Protein AF-0000000079719895 (afdb_homodimer)

Structure (mmCIF, N/CA/C/O backbone):
data_AF-0000000079719895-model_v1
#
loop_
_entity.id
_entity.type
_entity.pdbx_description
1 polymer 'Uncharacterized protein'
#
loop_
_atom_site.group_PDB
_atom_site.id
_atom_site.type_symbol
_atom_site.label_atom_id
_atom_site.label_alt_id
_atom_site.la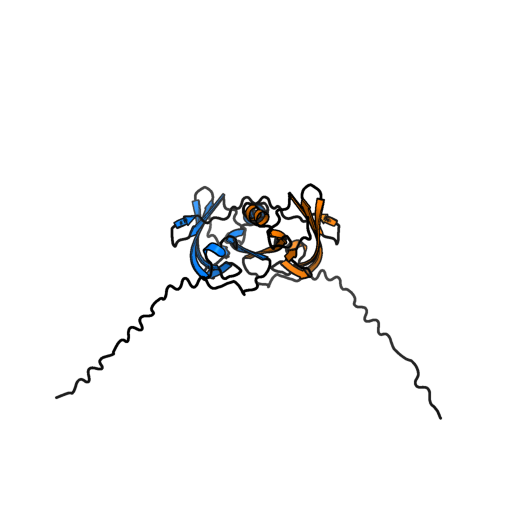bel_comp_id
_atom_site.label_asym_id
_atom_site.label_entity_id
_atom_site.label_seq_id
_atom_site.pdbx_PDB_ins_code
_atom_site.Cartn_x
_atom_site.Cartn_y
_atom_site.Cartn_z
_atom_site.occupancy
_atom_site.B_iso_or_equiv
_atom_site.auth_seq_id
_atom_site.auth_comp_id
_atom_site.auth_asym_id
_atom_site.auth_atom_id
_atom_site.pdbx_PDB_model_num
ATOM 1 N N . MET A 1 1 ? 32.281 30.984 61.625 1 35.44 1 MET A N 1
ATOM 2 C CA . MET A 1 1 ? 32.781 30.719 60.281 1 35.44 1 MET A CA 1
ATOM 3 C C . MET A 1 1 ? 32.031 29.547 59.656 1 35.44 1 MET A C 1
ATOM 5 O O . MET A 1 1 ? 32.125 28.406 60.125 1 35.44 1 MET A O 1
ATOM 9 N N . LYS A 1 2 ? 30.672 29.797 59.25 1 43.12 2 LYS A N 1
ATOM 10 C CA . LYS A 1 2 ? 29.703 28.938 58.594 1 43.12 2 LYS A CA 1
ATOM 11 C C . LYS A 1 2 ? 30.297 28.344 57.312 1 43.12 2 LYS A C 1
ATOM 13 O O . LYS A 1 2 ? 30.734 29.078 56.406 1 43.12 2 LYS A O 1
ATOM 18 N N . LEU A 1 3 ? 30.984 27.172 57.344 1 40.5 3 LEU A N 1
ATOM 19 C CA . LEU A 1 3 ? 31.594 26.375 56.281 1 40.5 3 LEU A CA 1
ATOM 20 C C . LEU A 1 3 ? 30.578 26.062 55.188 1 40.5 3 LEU A C 1
ATOM 22 O O . LEU A 1 3 ? 29.562 25.406 55.438 1 40.5 3 LEU A O 1
ATOM 26 N N . PHE A 1 4 ? 30.359 27.016 54.25 1 35.97 4 PHE A N 1
ATOM 27 C CA . PHE A 1 4 ? 29.594 26.828 53 1 35.97 4 PHE A CA 1
ATOM 28 C C . PHE A 1 4 ? 30.203 25.703 52.156 1 35.97 4 PHE A C 1
ATOM 30 O O . PHE A 1 4 ? 31.312 25.828 51.656 1 35.97 4 PHE A O 1
ATOM 37 N N . VAL A 1 5 ? 29.891 24.422 52.438 1 39.22 5 VAL A N 1
ATOM 38 C CA . VAL A 1 5 ? 30.234 23.281 51.594 1 39.22 5 VAL A CA 1
ATOM 39 C C . VAL A 1 5 ? 29.688 23.5 50.188 1 39.22 5 VAL A C 1
ATOM 41 O O . VAL A 1 5 ? 28.484 23.516 49.969 1 39.22 5 VAL A O 1
ATOM 44 N N . ALA A 1 6 ? 30.438 24.266 49.344 1 39.62 6 ALA A N 1
ATOM 45 C CA . ALA A 1 6 ? 30.188 24.391 47.906 1 39.62 6 ALA A CA 1
ATOM 46 C C . ALA A 1 6 ? 30.219 23.031 47.219 1 39.62 6 ALA A C 1
ATOM 48 O O . ALA A 1 6 ? 31.266 22.375 47.188 1 39.62 6 ALA A O 1
ATOM 49 N N . LEU A 1 7 ? 29.109 22.344 47.281 1 39.56 7 LEU A N 1
ATOM 50 C CA . LEU A 1 7 ? 28.938 21.125 46.469 1 39.56 7 LEU A CA 1
ATOM 51 C C . LEU A 1 7 ? 29.219 21.391 45 1 39.56 7 LEU A C 1
ATOM 53 O O . LEU A 1 7 ? 28.5 22.156 44.375 1 39.56 7 LEU A O 1
ATOM 57 N N . ILE A 1 8 ? 30.5 21.391 44.594 1 37.88 8 ILE A N 1
ATOM 58 C CA . ILE A 1 8 ? 30.938 21.391 43.188 1 37.88 8 ILE A CA 1
ATOM 59 C C . ILE A 1 8 ? 30.281 20.234 42.438 1 37.88 8 ILE A C 1
ATOM 61 O O . ILE A 1 8 ? 30.531 19.062 42.75 1 37.88 8 ILE A O 1
ATOM 65 N N . THR A 1 9 ? 29.031 20.438 41.969 1 35.12 9 THR A N 1
ATOM 66 C CA . THR A 1 9 ? 28.375 19.5 41.031 1 35.12 9 THR A CA 1
ATOM 67 C C . THR A 1 9 ? 29.219 19.328 39.781 1 35.12 9 THR A C 1
ATOM 69 O O . THR A 1 9 ? 29.438 20.297 39.031 1 35.12 9 THR A O 1
ATOM 72 N N . VAL A 1 10 ? 30.203 18.469 39.75 1 36.66 10 VAL A N 1
ATOM 73 C CA . VAL A 1 10 ? 30.891 18.016 38.562 1 36.66 10 VAL A CA 1
ATOM 74 C C . VAL A 1 10 ? 29.859 17.531 37.531 1 36.66 10 VAL A C 1
ATOM 76 O O . VAL A 1 10 ? 29.156 16.547 37.781 1 36.66 10 VAL A O 1
ATOM 79 N N . LEU A 1 11 ? 29.297 18.453 36.781 1 33.88 11 LEU A N 1
ATOM 80 C CA . LEU A 1 11 ? 28.562 18.094 35.562 1 33.88 11 LEU A CA 1
ATOM 81 C C . LEU A 1 11 ? 29.422 17.25 34.625 1 33.88 11 LEU A C 1
ATOM 83 O O . LEU A 1 11 ? 30.375 17.75 34.031 1 33.88 11 LEU A O 1
ATOM 87 N N . LEU A 1 12 ? 29.672 15.984 34.938 1 32.69 12 LEU A N 1
ATOM 88 C CA . LEU A 1 12 ? 30.188 15.07 33.938 1 32.69 12 LEU A CA 1
ATOM 89 C C . LEU A 1 12 ? 29.375 15.164 32.656 1 32.69 12 LEU A C 1
ATOM 91 O O . LEU A 1 12 ? 28.188 14.859 32.625 1 32.69 12 LEU A O 1
ATOM 95 N N . THR A 1 13 ? 29.703 16.172 31.781 1 32.44 13 THR A N 1
ATOM 96 C CA . THR A 1 13 ? 29.25 16.125 30.406 1 32.44 13 THR A CA 1
ATOM 97 C C . THR A 1 13 ? 29.609 14.789 29.766 1 32.44 13 THR A C 1
ATOM 99 O O . THR A 1 13 ? 30.797 14.477 29.594 1 32.44 13 THR A O 1
ATOM 102 N N . LEU A 1 14 ? 28.906 13.695 30.125 1 32.84 14 LEU A N 1
ATOM 103 C CA . LEU A 1 14 ? 28.984 12.555 29.219 1 32.84 14 LEU A CA 1
ATOM 104 C C . LEU A 1 14 ? 28.859 13 27.766 1 32.84 14 LEU A C 1
ATOM 106 O O . LEU A 1 14 ? 27.875 13.633 27.375 1 32.84 14 LEU A O 1
ATOM 110 N N . ASN A 1 15 ? 29.953 13.414 27.219 1 31.58 15 ASN A N 1
ATOM 111 C CA . ASN A 1 15 ? 30.031 13.531 25.766 1 31.58 15 ASN A CA 1
ATOM 112 C C . ASN A 1 15 ? 29.328 12.359 25.078 1 31.58 15 ASN A C 1
ATOM 114 O O . ASN A 1 15 ? 29.781 11.219 25.188 1 31.58 15 ASN A O 1
ATOM 118 N N . CYS A 1 16 ? 28.031 12.305 25.125 1 34.78 16 CYS A N 1
ATOM 119 C CA . CYS A 1 16 ? 27.438 11.453 24.109 1 34.78 16 CYS A CA 1
ATOM 120 C C . CYS A 1 16 ? 28.125 11.664 22.766 1 34.78 16 CYS A C 1
ATOM 122 O O . CYS A 1 16 ? 27.953 12.703 22.125 1 34.78 16 CYS A O 1
ATOM 124 N N . SER A 1 17 ? 29.406 11.383 22.672 1 35.38 17 SER A N 1
ATOM 125 C CA . SER A 1 17 ? 29.859 11.188 21.281 1 35.38 17 SER A CA 1
ATOM 126 C C . SER A 1 17 ? 28.75 10.562 20.438 1 35.38 17 SER A C 1
ATOM 128 O O . SER A 1 17 ? 28.281 9.461 20.734 1 35.38 17 SER A O 1
ATOM 130 N N . ASP A 1 18 ? 27.844 11.383 20.016 1 36.25 18 ASP A N 1
ATOM 131 C CA . ASP A 1 18 ? 27.094 10.977 18.844 1 36.25 18 ASP A CA 1
ATOM 132 C C . ASP A 1 18 ? 27.984 10.273 17.812 1 36.25 18 ASP A C 1
ATOM 134 O O . ASP A 1 18 ? 28.703 10.938 17.062 1 36.25 18 ASP A O 1
ATOM 138 N N . ASN A 1 19 ? 28.797 9.328 18.234 1 37.12 19 ASN A N 1
ATOM 139 C CA . ASN A 1 19 ? 29.219 8.516 17.109 1 37.12 19 ASN A CA 1
ATOM 140 C C . ASN A 1 19 ? 28.125 8.422 16.047 1 37.12 19 ASN A C 1
ATOM 142 O O . ASN A 1 19 ? 27.062 7.852 16.297 1 37.12 19 ASN A O 1
ATOM 146 N N . ASP A 1 20 ? 27.891 9.438 15.32 1 38.56 20 ASP A N 1
ATOM 147 C CA . ASP A 1 20 ? 27.266 9.375 14.008 1 38.56 20 ASP A CA 1
ATOM 148 C C . ASP A 1 20 ? 27.578 8.062 13.297 1 38.56 20 ASP A C 1
ATOM 150 O O . ASP A 1 20 ? 28.453 8.023 12.43 1 38.56 20 ASP A O 1
ATOM 154 N N . THR A 1 21 ? 28.094 7.129 13.945 1 39.53 21 THR A N 1
ATOM 155 C CA . THR A 1 21 ? 28.109 5.902 13.156 1 39.53 21 THR A CA 1
ATOM 156 C C . THR A 1 21 ? 26.875 5.809 12.273 1 39.53 21 THR A C 1
ATOM 158 O O . THR A 1 21 ? 25.75 6.02 12.734 1 39.53 21 THR A O 1
ATOM 161 N N . ASP A 1 22 ? 26.938 6.348 11.062 1 42.16 22 ASP A N 1
ATOM 162 C CA . ASP A 1 22 ? 26.031 5.875 10.031 1 42.16 22 ASP A CA 1
ATOM 163 C C . ASP A 1 22 ? 25.391 4.539 10.414 1 42.16 22 ASP A C 1
ATOM 165 O O . ASP A 1 22 ? 25.984 3.482 10.188 1 42.16 22 ASP A O 1
ATOM 169 N N . ASP A 1 23 ? 25.094 4.391 11.555 1 44.06 23 ASP A N 1
ATOM 170 C CA . ASP A 1 23 ? 24.359 3.197 11.945 1 44.06 23 ASP A CA 1
ATOM 171 C C . ASP A 1 23 ? 23.438 2.723 10.812 1 44.06 23 ASP A C 1
ATOM 173 O O . ASP A 1 23 ? 22.25 3.018 10.812 1 44.06 23 ASP A O 1
ATOM 177 N N . ALA A 1 24 ? 23.781 3.123 9.57 1 47.59 24 ALA A N 1
ATOM 178 C CA . ALA A 1 24 ? 23.094 2.348 8.539 1 47.59 24 ALA A CA 1
ATOM 179 C C . ALA A 1 24 ? 22.734 0.958 9.055 1 47.59 24 ALA A C 1
ATOM 181 O O . ALA A 1 24 ? 23.609 0.112 9.25 1 47.59 24 ALA A O 1
ATOM 182 N N . SER A 1 25 ? 22 0.927 10.125 1 59.75 25 SER A N 1
ATOM 183 C CA . SER A 1 25 ? 21.469 -0.308 10.695 1 59.75 25 SER A CA 1
ATOM 184 C C . SER A 1 25 ? 21.484 -1.438 9.672 1 59.75 25 SER A C 1
ATOM 186 O O . SER A 1 25 ? 21.062 -1.252 8.531 1 59.75 25 SER A O 1
ATOM 188 N N . ASN A 1 26 ? 22.438 -2.285 9.742 1 71.62 26 ASN A N 1
ATOM 189 C CA . ASN A 1 26 ? 22.609 -3.508 8.961 1 71.62 26 ASN A CA 1
ATOM 190 C C . ASN A 1 26 ? 21.312 -4.289 8.852 1 71.62 26 ASN A C 1
ATOM 192 O O . ASN A 1 26 ? 20.797 -4.793 9.852 1 71.62 26 ASN A O 1
ATOM 196 N N . CYS A 1 27 ? 20.625 -4.043 7.895 1 84.19 27 CYS A N 1
ATOM 197 C CA . CYS A 1 27 ? 19.359 -4.719 7.625 1 84.19 27 CYS A CA 1
ATOM 198 C C . CYS A 1 27 ? 19.594 -6.074 6.977 1 84.19 27 CYS A C 1
ATOM 200 O O . CYS A 1 27 ? 18.641 -6.73 6.531 1 84.19 27 CYS A O 1
ATOM 202 N N . SER A 1 28 ? 20.859 -6.445 6.973 1 78.75 28 SER A N 1
ATOM 203 C CA . SER A 1 28 ? 21.188 -7.641 6.203 1 78.75 28 SER A CA 1
ATOM 204 C C . SER A 1 28 ? 20.5 -8.875 6.793 1 78.75 28 SER A C 1
ATOM 206 O O . SER A 1 28 ? 20.156 -9.805 6.062 1 78.75 28 SER A O 1
ATOM 208 N N . ASP A 1 29 ? 20.188 -8.844 8.016 1 81.5 29 ASP A N 1
ATOM 209 C CA . ASP A 1 29 ? 19.656 -10.047 8.641 1 81.5 29 ASP A CA 1
ATOM 210 C C . ASP A 1 29 ? 18.188 -9.852 9.039 1 81.5 29 ASP A C 1
ATOM 212 O O . ASP A 1 29 ? 17.656 -10.625 9.836 1 81.5 29 ASP A O 1
ATOM 216 N N . VAL A 1 30 ? 17.641 -8.875 8.547 1 84.69 30 VAL A N 1
ATOM 217 C CA . VAL A 1 30 ? 16.266 -8.617 8.961 1 84.69 30 VAL A CA 1
ATOM 218 C C . VAL A 1 30 ? 15.297 -9.195 7.938 1 84.69 30 VAL A C 1
ATOM 220 O O . VAL A 1 30 ? 15.453 -8.984 6.73 1 84.69 30 VAL A O 1
ATOM 223 N N . PHE A 1 31 ? 14.438 -10.039 8.398 1 83.69 31 PHE A N 1
ATOM 224 C CA . PHE A 1 31 ? 13.383 -10.586 7.551 1 83.69 31 PHE A CA 1
ATOM 225 C C . PHE A 1 31 ? 12.172 -9.656 7.527 1 83.69 31 PHE A C 1
ATOM 227 O O . PHE A 1 31 ? 11.641 -9.297 8.578 1 83.69 31 PHE A O 1
ATOM 234 N N . CYS A 1 32 ? 11.852 -9.25 6.312 1 88.69 32 CYS A N 1
ATOM 235 C CA . CYS A 1 32 ? 10.719 -8.352 6.137 1 88.69 32 CYS A CA 1
ATOM 236 C C . CYS A 1 32 ? 9.539 -9.07 5.488 1 88.69 32 CYS A C 1
ATOM 238 O O . CYS A 1 32 ? 9.734 -10.016 4.719 1 88.69 32 CYS A O 1
ATOM 240 N N . THR A 1 33 ? 8.32 -8.633 5.848 1 88 33 THR A N 1
ATOM 241 C CA . THR A 1 33 ? 7.156 -9.133 5.125 1 88 33 THR A CA 1
ATOM 242 C C . THR A 1 33 ? 7.168 -8.656 3.674 1 88 33 THR A C 1
ATOM 244 O O . THR A 1 33 ? 7.703 -7.59 3.373 1 88 33 THR A O 1
ATOM 247 N N . GLU A 1 34 ? 6.648 -9.484 2.855 1 90.25 34 GLU A N 1
ATOM 248 C CA . GLU A 1 34 ? 6.484 -9.062 1.467 1 90.25 34 GLU A CA 1
ATOM 249 C C . GLU A 1 34 ? 5.191 -8.273 1.28 1 90.25 34 GLU A C 1
ATOM 251 O O . GLU A 1 34 ? 4.211 -8.797 0.742 1 90.25 34 GLU A O 1
ATOM 256 N N . GLU A 1 35 ? 5.238 -7.156 1.809 1 93.19 35 GLU A N 1
ATOM 257 C CA . GLU A 1 35 ? 4.129 -6.207 1.731 1 93.19 35 GLU A CA 1
ATOM 258 C C . GLU A 1 35 ? 4.625 -4.805 1.392 1 93.19 35 GLU A C 1
ATOM 260 O O . GLU A 1 35 ? 5.797 -4.484 1.61 1 93.19 35 GLU A O 1
ATOM 265 N N . PHE A 1 36 ? 3.809 -4.074 0.771 1 91.06 36 PHE A N 1
ATOM 266 C CA . PHE A 1 36 ? 4.004 -2.648 0.542 1 91.06 36 PHE A CA 1
ATOM 267 C C . PHE A 1 36 ? 2.98 -1.829 1.319 1 91.06 36 PHE A C 1
ATOM 269 O O . PHE A 1 36 ? 1.778 -1.924 1.063 1 91.06 36 PHE A O 1
ATOM 276 N N . ARG A 1 37 ? 3.48 -0.993 2.232 1 93.69 37 ARG A N 1
ATOM 277 C CA . ARG A 1 37 ? 2.609 -0.233 3.123 1 93.69 37 ARG A CA 1
ATOM 278 C C . ARG A 1 37 ? 2.578 1.24 2.732 1 93.69 37 ARG A C 1
ATOM 280 O O . ARG A 1 37 ? 3.611 1.821 2.395 1 93.69 37 ARG A O 1
ATOM 287 N N . THR A 1 38 ? 1.414 1.777 2.764 1 92.81 38 THR A N 1
ATOM 288 C CA . THR A 1 38 ? 1.212 3.217 2.637 1 92.81 38 THR A CA 1
ATOM 289 C C . THR A 1 38 ? 0.402 3.754 3.814 1 92.81 38 THR A C 1
ATOM 291 O O . THR A 1 38 ? -0.727 3.318 4.047 1 92.81 38 THR A O 1
ATOM 294 N N . ILE A 1 39 ? 1.023 4.656 4.527 1 96.19 39 ILE A N 1
ATOM 295 C CA . ILE A 1 39 ? 0.256 5.391 5.531 1 96.19 39 ILE A CA 1
ATOM 296 C C . ILE A 1 39 ? -0.702 6.355 4.836 1 96.19 39 ILE A C 1
ATOM 298 O O . ILE A 1 39 ? -0.315 7.062 3.904 1 96.19 39 ILE A O 1
ATOM 302 N N . THR A 1 40 ? -1.959 6.316 5.297 1 95.31 40 THR A N 1
ATOM 303 C CA . THR A 1 40 ? -2.963 7.164 4.664 1 95.31 40 THR A CA 1
ATOM 304 C C . THR A 1 40 ? -3.605 8.094 5.684 1 95.31 40 THR A C 1
ATOM 306 O O . THR A 1 40 ? -3.475 7.887 6.891 1 95.31 40 THR A O 1
ATOM 309 N N . VAL A 1 41 ? -4.176 9.164 5.164 1 96.06 41 VAL A N 1
ATOM 310 C CA . VAL A 1 41 ? -4.965 10.102 5.953 1 96.06 41 VAL A CA 1
ATOM 311 C C . VAL A 1 41 ? -6.387 10.172 5.402 1 96.06 41 VAL A C 1
ATOM 313 O O . VAL A 1 41 ? -6.59 10.18 4.188 1 96.06 41 VAL A O 1
ATOM 316 N N . SER A 1 42 ? -7.309 10.141 6.316 1 95.69 42 SER A N 1
ATOM 317 C CA . SER A 1 42 ? -8.703 10.359 5.945 1 95.69 42 SER A CA 1
ATOM 318 C C . SER A 1 42 ? -9.133 11.797 6.227 1 95.69 42 SER A C 1
ATOM 320 O O . SER A 1 42 ? -8.836 12.344 7.293 1 95.69 42 SER A O 1
ATOM 322 N N . VAL A 1 43 ? -9.781 12.375 5.254 1 96.12 43 VAL A N 1
ATOM 323 C CA . VAL A 1 43 ? -10.305 13.727 5.387 1 96.12 43 VAL A CA 1
ATOM 324 C C . VAL A 1 43 ? -11.828 13.711 5.297 1 96.12 43 VAL A C 1
ATOM 326 O O . VAL A 1 43 ? -12.391 13.227 4.312 1 96.12 43 VAL A O 1
ATOM 329 N N . LYS A 1 44 ? -12.445 14.242 6.32 1 95.81 44 LYS A N 1
ATOM 330 C CA . LYS A 1 44 ? -13.898 14.266 6.387 1 95.81 44 LYS A CA 1
ATOM 331 C C . LYS A 1 44 ? -14.406 15.602 6.926 1 95.81 44 LYS A C 1
ATOM 333 O O . LYS A 1 44 ? -13.656 16.359 7.543 1 95.81 44 LYS A O 1
ATOM 338 N N . ASP A 1 45 ? -15.68 15.797 6.633 1 94.19 45 ASP A N 1
ATOM 339 C CA . ASP A 1 45 ? -16.297 16.969 7.246 1 94.19 45 ASP A CA 1
ATOM 340 C C . ASP A 1 45 ? -16.891 16.625 8.609 1 94.19 45 ASP A C 1
ATOM 342 O O . ASP A 1 45 ? -16.703 15.523 9.117 1 94.19 45 ASP A O 1
ATOM 346 N N . LYS A 1 46 ? -17.578 17.609 9.227 1 92.81 46 LYS A N 1
ATOM 347 C CA . LYS A 1 46 ? -18.078 17.469 10.586 1 92.81 46 LYS A CA 1
ATOM 348 C C . LYS A 1 46 ? -19.156 16.391 10.664 1 92.81 46 LYS A C 1
ATOM 350 O O . LYS A 1 46 ? -19.438 15.844 11.734 1 92.81 46 LYS A O 1
ATOM 355 N N . ASP A 1 47 ? -19.781 16.141 9.539 1 93.25 47 ASP A N 1
ATOM 356 C CA . ASP A 1 47 ? -20.844 15.148 9.516 1 93.25 47 ASP A CA 1
ATOM 357 C C . ASP A 1 47 ? -20.312 13.758 9.188 1 93.25 47 ASP A C 1
ATOM 359 O O . ASP A 1 47 ? -21.078 12.805 9.055 1 93.25 47 ASP A O 1
ATOM 363 N N . GLY A 1 48 ? -19.047 13.703 8.953 1 92.12 48 GLY A N 1
ATOM 364 C CA . GLY A 1 48 ? -18.422 12.414 8.664 1 92.12 48 GLY A CA 1
ATOM 365 C C . GLY A 1 48 ? -18.391 12.086 7.184 1 92.12 48 GLY A C 1
ATOM 366 O O . GLY A 1 48 ? -18.062 10.961 6.801 1 92.12 48 GLY A O 1
ATOM 367 N N . VAL A 1 49 ? -18.719 13.102 6.426 1 92.19 49 VAL A N 1
ATOM 368 C CA . VAL A 1 49 ? -18.75 12.883 4.984 1 92.19 49 VAL A CA 1
ATOM 369 C C . VAL A 1 49 ? -17.344 13.117 4.41 1 92.19 49 VAL A C 1
ATOM 371 O O . VAL A 1 49 ? -16.688 14.102 4.738 1 92.19 49 VAL A O 1
ATOM 374 N N . ALA A 1 50 ? -16.891 12.203 3.516 1 93.31 50 ALA A N 1
ATOM 375 C CA . ALA A 1 50 ? -15.586 12.297 2.877 1 93.31 50 ALA A CA 1
ATOM 376 C C . ALA A 1 50 ? -15.453 13.586 2.074 1 93.31 50 ALA A C 1
ATOM 378 O O . ALA A 1 50 ? -16.391 13.992 1.392 1 93.31 50 ALA A O 1
ATOM 379 N N . VAL A 1 51 ? -14.32 14.211 2.186 1 93.25 51 VAL A N 1
ATOM 380 C CA . VAL A 1 51 ? -14.039 15.422 1.415 1 93.25 51 VAL A CA 1
ATOM 381 C C . VAL A 1 51 ? -13 15.117 0.336 1 93.25 51 VAL A C 1
ATOM 383 O O . VAL A 1 51 ? -11.891 14.68 0.64 1 93.25 51 VAL A O 1
ATOM 386 N N . ALA A 1 52 ? -13.43 15.336 -0.866 1 91.5 52 ALA A N 1
ATOM 387 C CA . ALA A 1 52 ? -12.516 15.172 -1.992 1 91.5 52 ALA A CA 1
ATOM 388 C C . ALA A 1 52 ? -11.688 16.438 -2.211 1 91.5 52 ALA A C 1
ATOM 390 O O . ALA A 1 52 ? -12.219 17.469 -2.621 1 91.5 52 ALA A O 1
ATOM 391 N N . LEU A 1 53 ? -10.359 16.328 -2.041 1 92.06 53 LEU A N 1
ATOM 392 C CA . LEU A 1 53 ? -9.445 17.438 -2.281 1 92.06 53 LEU A CA 1
ATOM 393 C C . LEU A 1 53 ? -9.125 17.578 -3.768 1 92.06 53 LEU A C 1
ATOM 395 O O . LEU A 1 53 ? -9.016 16.562 -4.473 1 92.06 53 LEU A O 1
ATOM 399 N N . ASP A 1 54 ? -8.984 18.812 -4.23 1 90.81 54 ASP A N 1
ATOM 400 C CA . ASP A 1 54 ? -8.547 19.062 -5.598 1 90.81 54 ASP A CA 1
ATOM 401 C C . ASP A 1 54 ? -7.074 18.688 -5.777 1 90.81 54 ASP A C 1
ATOM 403 O O . ASP A 1 54 ? -6.676 18.219 -6.844 1 90.81 54 ASP A O 1
ATOM 407 N N . SER A 1 55 ? -6.355 18.953 -4.715 1 91.81 55 SER A N 1
ATOM 408 C CA . SER A 1 55 ? -4.926 18.656 -4.711 1 91.81 55 SER A CA 1
ATOM 409 C C . SER A 1 55 ? -4.387 18.562 -3.289 1 91.81 55 SER A C 1
ATOM 411 O O . SER A 1 55 ? -5.023 19.031 -2.342 1 91.81 55 SER A O 1
ATOM 413 N N . PHE A 1 56 ? -3.221 17.859 -3.189 1 93.69 56 PHE A N 1
ATOM 414 C CA . PHE A 1 56 ? -2.523 17.797 -1.91 1 93.69 56 PHE A CA 1
ATOM 415 C C . PHE A 1 56 ? -1.018 17.703 -2.117 1 93.69 56 PHE A C 1
ATOM 417 O O . PHE A 1 56 ? -0.555 17.391 -3.217 1 93.69 56 PHE A O 1
ATOM 424 N N . LYS A 1 57 ? -0.333 18.047 -1.053 1 96.56 57 LYS A N 1
ATOM 425 C CA . LYS A 1 57 ? 1.127 18.016 -1.038 1 96.56 57 LYS A CA 1
ATOM 426 C C . LYS A 1 57 ? 1.651 17.516 0.304 1 96.56 57 LYS A C 1
ATOM 428 O O . LYS A 1 57 ? 1.081 17.828 1.354 1 96.56 57 LYS A O 1
ATOM 433 N N . VAL A 1 58 ? 2.715 16.734 0.164 1 97.81 58 VAL A N 1
ATOM 434 C CA . VAL A 1 58 ? 3.428 16.297 1.359 1 97.81 58 VAL A CA 1
ATOM 435 C C . VAL A 1 58 ? 4.875 16.781 1.304 1 97.81 58 VAL A C 1
ATOM 437 O O . VAL A 1 58 ? 5.582 16.516 0.326 1 97.81 58 VAL A O 1
ATOM 440 N N . VAL A 1 59 ? 5.281 17.453 2.391 1 98.75 59 VAL A N 1
ATOM 441 C CA . VAL A 1 59 ? 6.617 18.047 2.393 1 98.75 59 VAL A CA 1
ATOM 442 C C . VAL A 1 59 ? 7.41 17.531 3.586 1 98.75 59 VAL A C 1
ATOM 444 O O . VAL A 1 59 ? 6.902 17.484 4.707 1 98.75 59 VAL A O 1
ATOM 447 N N . ASP A 1 60 ? 8.602 17.047 3.328 1 98.75 60 ASP A N 1
ATOM 448 C CA . ASP A 1 60 ? 9.578 16.781 4.379 1 98.75 60 ASP A CA 1
ATOM 449 C C . ASP A 1 60 ? 10.062 18.078 5.023 1 98.75 60 ASP A C 1
ATOM 451 O O . ASP A 1 60 ? 10.758 18.875 4.387 1 98.75 60 ASP A O 1
ATOM 455 N N . LEU A 1 61 ? 9.75 18.25 6.223 1 98.56 61 LEU A N 1
ATOM 456 C CA . LEU A 1 61 ? 10.023 19.531 6.863 1 98.56 61 LEU A CA 1
ATOM 457 C C . LEU A 1 61 ? 11.5 19.656 7.219 1 98.56 61 LEU A C 1
ATOM 459 O O . LEU A 1 61 ? 11.977 20.75 7.527 1 98.56 61 LEU A O 1
ATOM 463 N N . THR A 1 62 ? 12.219 18.531 7.223 1 96.88 62 THR A N 1
ATOM 464 C CA . THR A 1 62 ? 13.641 18.562 7.539 1 96.88 62 THR A CA 1
ATOM 465 C C . THR A 1 62 ? 14.414 19.328 6.469 1 96.88 62 THR A C 1
ATOM 467 O O . THR A 1 62 ? 15.344 20.078 6.781 1 96.88 62 THR A O 1
ATOM 470 N N . ASN A 1 63 ? 13.992 19.234 5.23 1 96.69 63 ASN A N 1
ATOM 471 C CA . ASN A 1 63 ? 14.773 19.844 4.164 1 96.69 63 ASN A CA 1
ATOM 472 C C . ASN A 1 63 ? 13.875 20.562 3.154 1 96.69 63 ASN A C 1
ATOM 474 O O . ASN A 1 63 ? 14.367 21.125 2.182 1 96.69 63 ASN A O 1
ATOM 478 N N . GLY A 1 64 ? 12.625 20.453 3.268 1 97.81 64 GLY A N 1
ATOM 479 C CA . GLY A 1 64 ? 11.695 21.156 2.389 1 97.81 64 GLY A CA 1
ATOM 480 C C . GLY A 1 64 ? 11.359 20.359 1.133 1 97.81 64 GLY A C 1
ATOM 481 O O . GLY A 1 64 ? 10.68 20.875 0.24 1 97.81 64 GLY A O 1
ATOM 482 N N . GLU A 1 65 ? 11.758 19.156 1.055 1 97.88 65 GLU A N 1
ATOM 483 C CA . GLU A 1 65 ? 11.555 18.344 -0.143 1 97.88 65 GLU A CA 1
ATOM 484 C C . GLU A 1 65 ? 10.094 17.938 -0.285 1 97.88 65 GLU A C 1
ATOM 486 O O . GLU A 1 65 ? 9.453 17.547 0.695 1 97.88 65 GLU A O 1
ATOM 491 N N . ASN A 1 66 ? 9.578 18.047 -1.552 1 97.81 66 ASN A N 1
ATOM 492 C CA . ASN A 1 66 ? 8.273 17.5 -1.896 1 97.81 66 ASN A CA 1
ATOM 493 C C . ASN A 1 66 ? 8.32 15.984 -2.074 1 97.81 66 ASN A C 1
ATOM 495 O O . ASN A 1 66 ? 8.953 15.484 -3.004 1 97.81 66 ASN A O 1
ATOM 499 N N . ILE A 1 67 ? 7.594 15.281 -1.2 1 95.44 67 ILE A N 1
ATOM 500 C CA . ILE A 1 67 ? 7.625 13.82 -1.261 1 95.44 67 ILE A CA 1
ATOM 501 C C . ILE A 1 67 ? 6.219 13.289 -1.523 1 95.44 67 ILE A C 1
ATOM 503 O O . ILE A 1 67 ? 5.898 12.156 -1.144 1 95.44 67 ILE A O 1
ATOM 507 N N . THR A 1 68 ? 5.402 14.078 -2.178 1 93.44 68 THR A N 1
ATOM 508 C CA . THR A 1 68 ? 4.027 13.695 -2.484 1 93.44 68 THR A CA 1
ATOM 509 C C . THR A 1 68 ? 3.996 12.445 -3.352 1 93.44 68 THR A C 1
ATOM 511 O O . THR A 1 68 ? 4.691 12.367 -4.367 1 93.44 68 THR A O 1
ATOM 514 N N . LEU A 1 69 ? 3.205 11.5 -2.807 1 87.75 69 LEU A N 1
ATOM 515 C CA . LEU A 1 69 ? 2.994 10.297 -3.604 1 87.75 69 LEU A CA 1
ATOM 516 C C . LEU A 1 69 ? 2.006 10.562 -4.734 1 87.75 69 LEU A C 1
ATOM 518 O O . LEU A 1 69 ? 1.022 11.281 -4.551 1 87.75 69 LEU A O 1
ATOM 522 N N . ASP A 1 70 ? 2.32 10.008 -5.863 1 75.69 70 ASP A N 1
ATOM 523 C CA . ASP A 1 70 ? 1.481 10.234 -7.035 1 75.69 70 ASP A CA 1
ATOM 524 C C . ASP A 1 70 ? 0.131 9.539 -6.891 1 75.69 70 ASP A C 1
ATOM 526 O O . ASP A 1 70 ? 0.067 8.305 -6.824 1 75.69 70 ASP A O 1
ATOM 530 N N . PRO A 1 71 ? -0.831 10.359 -6.883 1 64.19 71 PRO A N 1
ATOM 531 C CA . PRO A 1 71 ? -2.154 9.766 -6.68 1 64.19 71 PRO A CA 1
ATOM 532 C C . PRO A 1 71 ? -2.729 9.156 -7.957 1 64.19 71 PRO A C 1
ATOM 534 O O . PRO A 1 71 ? -3.799 8.539 -7.922 1 64.19 71 PRO A O 1
ATOM 537 N N . SER A 1 72 ? -2.094 9.398 -9.062 1 62.28 72 SER A N 1
ATOM 538 C CA . SER A 1 72 ? -2.703 9.047 -10.344 1 62.28 72 SER A CA 1
ATOM 539 C C . SER A 1 72 ? -2.775 7.531 -10.523 1 62.28 72 SER A C 1
ATOM 541 O O . SER A 1 72 ? -3.449 7.039 -11.43 1 62.28 72 SER A O 1
ATOM 543 N N . GLY A 1 73 ? -2.246 6.801 -9.711 1 61.41 73 GLY A N 1
ATOM 544 C CA . GLY A 1 73 ? -2.439 5.371 -9.891 1 61.41 73 GLY A CA 1
ATOM 545 C C . GLY A 1 73 ? -3.828 4.902 -9.508 1 61.41 73 GLY A C 1
ATOM 546 O O . GLY A 1 73 ? -4.535 5.582 -8.758 1 61.41 73 GLY A O 1
ATOM 547 N N . SER A 1 74 ? -4.355 3.959 -10.242 1 61.25 74 SER A N 1
ATOM 548 C CA . SER A 1 74 ? -5.719 3.457 -10.109 1 61.25 74 SER A CA 1
ATOM 549 C C . SER A 1 74 ? -6.102 3.281 -8.648 1 61.25 74 SER A C 1
ATOM 551 O O . SER A 1 74 ? -7.211 3.629 -8.242 1 61.25 74 SER A O 1
ATOM 553 N N . GLU A 1 75 ? -5.195 2.84 -7.855 1 65.56 75 GLU A N 1
ATOM 554 C CA . GLU A 1 75 ? -5.539 2.588 -6.461 1 65.56 75 GLU A CA 1
ATOM 555 C C . GLU A 1 75 ? -5.762 3.893 -5.703 1 65.56 75 GLU A C 1
ATOM 557 O O . GLU A 1 75 ? -6.691 4 -4.898 1 65.56 75 GLU A O 1
ATOM 562 N N . TYR A 1 76 ? -5.145 4.832 -6.129 1 70.88 76 TYR A N 1
ATOM 563 C CA . TYR A 1 76 ? -5.227 6.082 -5.379 1 70.88 76 TYR A CA 1
ATOM 564 C C . TYR A 1 76 ? -6.406 6.922 -5.852 1 70.88 76 TYR A C 1
ATOM 566 O O . TYR A 1 76 ? -6.965 7.707 -5.082 1 70.88 76 TYR A O 1
ATOM 574 N N . GLU A 1 77 ? -6.707 6.621 -7.039 1 71.75 77 GLU A N 1
ATOM 575 C CA . GLU A 1 77 ? -7.906 7.305 -7.516 1 71.75 77 GLU A CA 1
ATOM 576 C C . GLU A 1 77 ? -9.125 6.93 -6.684 1 71.75 77 GLU A C 1
ATOM 578 O O . GLU A 1 77 ? -9.922 7.793 -6.309 1 71.75 77 GLU A O 1
ATOM 583 N N . TRP A 1 78 ? -9.211 5.699 -6.438 1 73.12 78 TRP A N 1
ATOM 584 C CA . TRP A 1 78 ? -10.305 5.219 -5.602 1 73.12 78 TRP A CA 1
ATOM 585 C C . TRP A 1 78 ? -10.203 5.785 -4.188 1 73.12 78 TRP A C 1
ATOM 587 O O . TRP A 1 78 ? -11.203 6.223 -3.613 1 73.12 78 TRP A O 1
ATOM 597 N N . MET A 1 79 ? -9.094 5.836 -3.68 1 79.06 79 MET A N 1
ATOM 598 C CA . MET A 1 79 ? -8.859 6.328 -2.324 1 79.06 79 MET A CA 1
ATOM 599 C C . MET A 1 79 ? -9.25 7.797 -2.201 1 79.06 79 MET A C 1
ATOM 601 O O . MET A 1 79 ? -9.992 8.172 -1.291 1 79.06 79 MET A O 1
ATOM 605 N N . THR A 1 80 ? -8.812 8.539 -3.172 1 76.62 80 THR A N 1
ATOM 606 C CA . THR A 1 80 ? -9.031 9.977 -3.08 1 76.62 80 THR A CA 1
ATOM 607 C C . THR A 1 80 ? -10.516 10.312 -3.201 1 76.62 80 THR A C 1
ATOM 609 O O . THR A 1 80 ? -11.008 11.219 -2.527 1 76.62 80 THR A O 1
ATOM 612 N N . LYS A 1 81 ? -11.242 9.555 -3.996 1 77.38 81 LYS A N 1
ATOM 613 C CA . LYS A 1 81 ? -12.68 9.758 -4.141 1 77.38 81 LYS A CA 1
ATOM 614 C C . LYS A 1 81 ? -13.406 9.469 -2.83 1 77.38 81 LYS A C 1
ATOM 616 O O . LYS A 1 81 ? -14.484 10.016 -2.58 1 77.38 81 LYS A O 1
ATOM 621 N N . ASN A 1 82 ? -12.703 8.758 -2.02 1 80.81 82 ASN A N 1
ATOM 622 C CA . ASN A 1 82 ? -13.305 8.391 -0.743 1 80.81 82 ASN A CA 1
ATOM 623 C C . ASN A 1 82 ? -12.664 9.141 0.419 1 80.81 82 ASN A C 1
ATOM 625 O O . ASN A 1 82 ? -12.82 8.75 1.577 1 80.81 82 ASN A O 1
ATOM 629 N N . GLY A 1 83 ? -11.945 10.211 0.104 1 91.19 83 GLY A N 1
ATOM 630 C CA . GLY A 1 83 ? -11.383 11.102 1.105 1 91.19 83 GLY A CA 1
ATOM 631 C C . GLY A 1 83 ? -10.141 10.547 1.774 1 91.19 83 GLY A C 1
ATOM 632 O O . GLY A 1 83 ? -9.805 10.938 2.893 1 91.19 83 GLY A O 1
ATOM 633 N N . THR A 1 84 ? -9.586 9.531 1.182 1 92.81 84 THR A N 1
ATOM 634 C CA . THR A 1 84 ? -8.359 8.93 1.704 1 92.81 84 THR A CA 1
ATOM 635 C C . THR A 1 84 ? -7.156 9.328 0.849 1 92.81 84 THR A C 1
ATOM 637 O O . THR A 1 84 ? -7.215 9.25 -0.38 1 92.81 84 THR A O 1
ATOM 640 N N . TYR A 1 85 ? -6.09 9.742 1.512 1 93.12 85 TYR A N 1
ATOM 641 C CA . TYR A 1 85 ? -4.926 10.258 0.792 1 93.12 85 TYR A CA 1
ATOM 642 C C . TYR A 1 85 ? -3.646 9.594 1.282 1 93.12 85 TYR A C 1
ATOM 644 O O . TYR A 1 85 ? -3.463 9.391 2.486 1 93.12 85 TYR A O 1
ATOM 652 N N . PRO A 1 86 ? -2.752 9.219 0.327 1 93.12 86 PRO A N 1
ATOM 653 C CA . PRO A 1 86 ? -1.467 8.656 0.75 1 93.12 86 PRO A CA 1
ATOM 654 C C . PRO A 1 86 ? -0.547 9.695 1.387 1 93.12 86 PRO A C 1
ATOM 656 O O . PRO A 1 86 ? -0.36 10.781 0.833 1 93.12 86 PRO A O 1
ATOM 659 N N . LEU A 1 87 ? -0.012 9.367 2.48 1 95.56 87 LEU A N 1
ATOM 660 C CA . LEU A 1 87 ? 0.844 10.273 3.238 1 95.56 87 LEU A CA 1
ATOM 661 C C . LEU A 1 87 ? 2.312 9.891 3.086 1 95.56 87 LEU A C 1
ATOM 663 O O . LEU A 1 87 ? 3.148 10.734 2.76 1 95.56 87 LEU A O 1
ATOM 667 N N . PHE A 1 88 ? 2.635 8.656 3.232 1 95.38 88 PHE A N 1
ATOM 668 C CA . PHE A 1 88 ? 3.994 8.133 3.322 1 95.38 88 PHE A CA 1
ATOM 669 C C . PHE A 1 88 ? 4.012 6.633 3.07 1 95.38 88 PHE A C 1
ATOM 671 O O . PHE A 1 88 ? 3.148 5.902 3.566 1 95.38 88 PHE A O 1
ATOM 678 N N . SER A 1 89 ? 4.934 6.168 2.271 1 94 89 SER A N 1
ATOM 679 C CA . SER A 1 89 ? 4.863 4.762 1.897 1 94 89 SER A CA 1
ATOM 680 C C . SER A 1 89 ? 6.238 4.105 1.954 1 94 89 SER A C 1
ATOM 682 O O . SER A 1 89 ? 7.246 4.781 2.16 1 94 89 SER A O 1
ATOM 684 N N . ASP A 1 90 ? 6.242 2.844 1.708 1 92.56 90 ASP A N 1
ATOM 685 C CA . ASP A 1 90 ? 7.469 2.049 1.739 1 92.56 90 ASP A CA 1
ATOM 686 C C . ASP A 1 90 ? 8.414 2.455 0.611 1 92.56 90 ASP A C 1
ATOM 688 O O . ASP A 1 90 ? 9.586 2.08 0.614 1 92.56 90 ASP A O 1
ATOM 692 N N . LYS A 1 91 ? 7.898 3.193 -0.333 1 89 91 LYS A N 1
ATOM 693 C CA . LYS A 1 91 ? 8.781 3.768 -1.347 1 89 91 LYS A CA 1
ATOM 694 C C . LYS A 1 91 ? 9.945 4.508 -0.703 1 89 91 LYS A C 1
ATOM 696 O O . LYS A 1 91 ? 11.039 4.566 -1.271 1 89 91 LYS A O 1
ATOM 701 N N . TYR A 1 92 ? 9.75 4.934 0.502 1 93.19 92 TYR A N 1
ATOM 702 C CA . TYR A 1 92 ? 10.719 5.836 1.12 1 93.19 92 TYR A CA 1
ATOM 703 C C . TYR A 1 92 ? 11.523 5.113 2.193 1 93.19 92 TYR A C 1
ATOM 705 O O . TYR A 1 92 ? 12.297 5.742 2.924 1 93.19 92 TYR A O 1
ATOM 713 N N . VAL A 1 93 ? 11.453 3.83 2.299 1 93.5 93 VAL A N 1
ATOM 714 C CA . VAL A 1 93 ? 12.125 3.086 3.357 1 93.5 93 VAL A CA 1
ATOM 715 C C . VAL A 1 93 ? 13.633 3.281 3.246 1 93.5 93 VAL A C 1
ATOM 717 O O . VAL A 1 93 ? 14.305 3.582 4.238 1 93.5 93 VAL A O 1
ATOM 720 N N . ALA A 1 94 ? 14.117 3.131 2.049 1 90.69 94 ALA A N 1
ATOM 721 C CA . ALA A 1 94 ? 15.57 3.244 1.895 1 90.69 94 ALA A CA 1
ATOM 722 C C . ALA A 1 94 ? 16.062 4.637 2.287 1 90.69 94 ALA A C 1
ATOM 724 O O . ALA A 1 94 ? 17.078 4.773 2.951 1 90.69 94 ALA A O 1
ATOM 725 N N . LYS A 1 95 ? 15.297 5.566 1.931 1 94.19 95 LYS A N 1
ATOM 726 C CA . LYS A 1 95 ? 15.695 6.953 2.146 1 94.19 95 LYS A CA 1
ATOM 727 C C . LYS A 1 95 ? 15.641 7.312 3.629 1 94.19 95 LYS A C 1
ATOM 729 O O . LYS A 1 95 ? 16.484 8.062 4.121 1 94.19 95 LYS A O 1
ATOM 734 N N . TYR A 1 96 ? 14.672 6.793 4.309 1 96.44 96 TYR A N 1
ATOM 735 C CA . TYR A 1 96 ? 14.445 7.262 5.672 1 96.44 96 TYR A CA 1
ATOM 736 C C . TYR A 1 96 ? 14.664 6.141 6.68 1 96.44 96 TYR A C 1
ATOM 738 O O . TYR A 1 96 ? 14.117 6.176 7.785 1 96.44 96 TYR A O 1
ATOM 746 N N . ARG A 1 97 ? 15.383 5.188 6.312 1 95.31 97 ARG A N 1
ATOM 747 C CA . ARG A 1 97 ? 15.633 4.027 7.16 1 95.31 97 ARG A CA 1
ATOM 748 C C . ARG A 1 97 ? 16.234 4.445 8.5 1 95.31 97 ARG A C 1
ATOM 750 O O . ARG A 1 97 ? 17.203 5.199 8.547 1 95.31 97 ARG A O 1
ATOM 757 N N . ASN A 1 98 ? 15.57 4.012 9.492 1 94 98 ASN A N 1
ATOM 758 C CA . ASN A 1 98 ? 15.977 4.234 10.875 1 94 98 ASN A CA 1
ATOM 759 C C . ASN A 1 98 ? 16 5.719 11.219 1 94 98 ASN A C 1
ATOM 761 O O . ASN A 1 98 ? 16.844 6.16 12 1 94 98 ASN A O 1
ATOM 765 N N . LYS A 1 99 ? 15.203 6.473 10.531 1 95.69 99 LYS A N 1
ATOM 766 C CA . LYS A 1 99 ? 15.023 7.895 10.82 1 95.69 99 LYS A CA 1
ATOM 767 C C . LYS A 1 99 ? 13.57 8.219 11.141 1 95.69 99 LYS A C 1
ATOM 769 O O . LYS A 1 99 ? 12.664 7.5 10.719 1 95.69 99 LYS A O 1
ATOM 774 N N . GLU A 1 100 ? 13.477 9.203 11.945 1 97.62 100 GLU A N 1
ATOM 775 C CA . GLU A 1 100 ? 12.188 9.867 12.148 1 97.62 100 GLU A CA 1
ATOM 776 C C . GLU A 1 100 ? 12.219 11.305 11.625 1 97.62 100 GLU A C 1
ATOM 778 O O . GLU A 1 100 ? 13.156 12.055 11.914 1 97.62 100 GLU A O 1
ATOM 783 N N . ILE A 1 101 ? 11.234 11.586 10.828 1 98.44 101 ILE A N 1
ATOM 784 C CA . ILE A 1 101 ? 11.188 12.938 10.273 1 98.44 101 ILE A CA 1
ATOM 785 C C . ILE A 1 101 ? 9.797 13.531 10.477 1 98.44 101 ILE A C 1
ATOM 787 O O . ILE A 1 101 ? 8.82 12.797 10.648 1 98.44 101 ILE A O 1
ATOM 791 N N . GLU A 1 102 ? 9.781 14.812 10.445 1 98.75 102 GLU A N 1
ATOM 792 C CA . GLU A 1 102 ? 8.508 15.523 10.414 1 98.75 102 GLU A CA 1
ATOM 793 C C . GLU A 1 102 ? 8.102 15.875 8.984 1 98.75 102 GLU A C 1
ATOM 795 O O . GLU A 1 102 ? 8.93 16.359 8.203 1 98.75 102 GLU A O 1
ATOM 800 N N . ILE A 1 103 ? 6.82 15.547 8.695 1 98.81 103 ILE A N 1
ATOM 801 C CA . ILE A 1 103 ? 6.285 15.906 7.387 1 98.81 103 ILE A CA 1
ATOM 802 C C . ILE A 1 103 ? 5.008 16.719 7.559 1 98.81 103 ILE A C 1
ATOM 804 O O . ILE A 1 103 ? 4.391 16.703 8.625 1 98.81 103 ILE A O 1
ATOM 808 N N . ASN A 1 104 ? 4.742 17.5 6.516 1 98.88 104 ASN A N 1
ATOM 809 C CA . ASN A 1 104 ? 3.516 18.281 6.5 1 98.88 104 ASN A CA 1
ATOM 810 C C . ASN A 1 104 ? 2.633 17.922 5.309 1 98.88 104 ASN A C 1
ATOM 812 O O . ASN A 1 104 ? 3.129 17.766 4.191 1 98.88 104 ASN A O 1
ATOM 816 N N . LEU A 1 105 ? 1.359 17.703 5.586 1 98.56 105 LEU A N 1
ATOM 817 C CA . LEU A 1 105 ? 0.345 17.531 4.555 1 98.56 105 LEU A CA 1
ATOM 818 C C . LEU A 1 105 ? -0.48 18.797 4.375 1 98.56 105 LEU A C 1
ATOM 820 O O . LEU A 1 105 ? -1.057 19.312 5.336 1 98.56 105 LEU A O 1
ATOM 824 N N . GLN A 1 106 ? -0.51 19.234 3.105 1 98.25 106 GLN A N 1
ATOM 825 C CA . GLN A 1 106 ? -1.41 20.312 2.721 1 98.25 106 GLN A CA 1
ATOM 826 C C . GLN A 1 106 ? -2.426 19.844 1.684 1 98.25 106 GLN A C 1
ATOM 828 O O . GLN A 1 106 ? -2.062 19.188 0.706 1 98.25 106 GLN A O 1
ATOM 833 N N . GLY A 1 107 ? -3.684 20.141 1.97 1 96.19 107 GLY A N 1
ATOM 834 C CA . GLY A 1 107 ? -4.766 19.828 1.047 1 96.19 107 GLY A CA 1
ATOM 835 C C . GLY A 1 107 ? -5.59 21.047 0.67 1 96.19 107 GLY A C 1
ATOM 836 O O . GLY A 1 107 ? -5.828 21.922 1.504 1 96.19 107 GLY A O 1
ATOM 837 N N . TYR A 1 108 ? -6.02 21.016 -0.606 1 95.75 108 TYR A N 1
ATOM 838 C CA . TYR A 1 108 ? -6.656 22.219 -1.131 1 95.75 108 TYR A CA 1
ATOM 839 C C . TYR A 1 108 ? -7.984 21.875 -1.803 1 95.75 108 TYR A C 1
ATOM 841 O O . TYR A 1 108 ? -8.117 20.828 -2.441 1 95.75 108 TYR A O 1
ATOM 849 N N . VAL A 1 109 ? -8.945 22.766 -1.68 1 93.12 109 VAL A N 1
ATOM 850 C CA . VAL A 1 109 ? -10.156 22.828 -2.48 1 93.12 109 VAL A CA 1
ATOM 851 C C . VAL A 1 109 ? -10.359 24.25 -3.018 1 93.12 109 VAL A C 1
ATOM 853 O O . VAL A 1 109 ? -10.352 25.219 -2.252 1 93.12 109 VAL A O 1
ATOM 856 N N . ASP A 1 110 ? -10.5 24.344 -4.371 1 92.81 110 ASP A N 1
ATOM 857 C CA . ASP A 1 110 ? -10.648 25.656 -5.004 1 92.81 110 ASP A CA 1
ATOM 858 C C . ASP A 1 110 ? -9.555 26.625 -4.547 1 92.81 110 ASP A C 1
ATOM 860 O O . ASP A 1 110 ? -9.844 27.75 -4.137 1 92.81 110 ASP A O 1
ATOM 864 N N . ASP A 1 111 ? -8.352 26.141 -4.41 1 93.31 111 ASP A N 1
ATOM 865 C CA . ASP A 1 111 ? -7.133 26.875 -4.102 1 93.31 111 ASP A CA 1
ATOM 866 C C . ASP A 1 111 ? -7.141 27.375 -2.654 1 93.31 111 ASP A C 1
ATOM 868 O O . ASP A 1 111 ? -6.309 28.188 -2.27 1 93.31 111 ASP A O 1
ATOM 872 N N . LYS A 1 112 ? -8.078 26.844 -1.978 1 95.44 112 LYS A N 1
ATOM 873 C CA . LYS A 1 112 ? -8.094 27.156 -0.552 1 95.44 112 LYS A CA 1
ATOM 874 C C . LYS A 1 112 ? -7.465 26.031 0.266 1 95.44 112 LYS A C 1
ATOM 876 O O . LYS A 1 112 ? -7.777 24.859 0.065 1 95.44 112 LYS A O 1
ATOM 881 N N . LEU A 1 113 ? -6.609 26.406 1.182 1 96.94 113 LEU A N 1
ATOM 882 C CA . LEU A 1 113 ? -5.961 25.453 2.078 1 96.94 113 LEU A CA 1
ATOM 883 C C . LEU A 1 113 ? -6.934 24.969 3.146 1 96.94 113 LEU A C 1
ATOM 885 O O . LEU A 1 113 ? -7.367 25.75 4 1 96.94 113 LEU A O 1
ATOM 889 N N . LEU A 1 114 ? -7.219 23.672 3.062 1 96.06 114 LEU A N 1
ATOM 890 C CA . LEU A 1 114 ? -8.195 23.125 3.992 1 96.06 114 LEU A CA 1
ATOM 891 C C . LEU A 1 114 ? -7.531 22.172 4.988 1 96.06 114 LEU A C 1
ATOM 893 O O . LEU A 1 114 ? -8.031 21.984 6.098 1 96.06 114 LEU A O 1
ATOM 897 N N . VAL A 1 115 ? -6.531 21.531 4.562 1 97.31 115 VAL A N 1
ATOM 898 C CA . VAL A 1 115 ? -5.781 20.625 5.418 1 97.31 115 VAL A CA 1
ATOM 899 C C . VAL A 1 115 ? -4.348 21.125 5.582 1 97.31 115 VAL A C 1
ATOM 901 O O . VAL A 1 115 ? -3.682 21.453 4.594 1 97.31 115 VAL A O 1
ATOM 904 N N . ASP A 1 116 ? -3.928 21.297 6.727 1 97.94 116 ASP A N 1
ATOM 905 C CA . ASP A 1 116 ? -2.57 21.672 7.117 1 97.94 116 ASP A CA 1
ATOM 906 C C . ASP A 1 116 ? -2.158 20.969 8.406 1 97.94 116 ASP A C 1
ATOM 908 O O . ASP A 1 116 ? -2.42 21.484 9.5 1 97.94 116 ASP A O 1
ATOM 912 N N . SER A 1 117 ? -1.53 19.766 8.219 1 98.38 117 SER A N 1
ATOM 913 C CA . SER A 1 117 ? -1.296 18.922 9.383 1 98.38 117 SER A CA 1
ATOM 914 C C . SER A 1 117 ? 0.119 18.344 9.375 1 98.38 117 SER A C 1
ATOM 916 O O . SER A 1 117 ? 0.625 17.953 8.328 1 98.38 117 SER A O 1
ATOM 918 N N . ASP A 1 118 ? 0.692 18.328 10.5 1 98.69 118 ASP A N 1
ATOM 919 C CA . ASP A 1 118 ? 2.023 17.75 10.664 1 98.69 118 ASP A CA 1
ATOM 920 C C . ASP A 1 118 ? 1.941 16.312 11.188 1 98.69 118 ASP A C 1
ATOM 922 O O . ASP A 1 118 ? 1.038 15.984 11.961 1 98.69 118 ASP A O 1
ATOM 926 N N . PHE A 1 119 ? 2.918 15.562 10.812 1 98.75 119 PHE A N 1
ATOM 927 C CA . PHE A 1 119 ? 3.074 14.188 11.258 1 98.75 119 PHE A CA 1
ATOM 928 C C . PHE A 1 119 ? 4.543 13.867 11.516 1 98.75 119 PHE A C 1
ATOM 930 O O . PHE A 1 119 ? 5.43 14.477 10.922 1 98.75 119 PHE A O 1
ATOM 937 N N . THR A 1 120 ? 4.762 12.961 12.398 1 98.81 120 THR A N 1
ATOM 938 C CA . THR A 1 120 ? 6.062 12.312 12.516 1 98.81 120 THR A CA 1
ATOM 939 C C . THR A 1 120 ? 6.008 10.891 11.953 1 98.81 120 THR A C 1
ATOM 941 O O . THR A 1 120 ? 5.156 10.094 12.352 1 98.81 120 THR A O 1
ATOM 944 N N . VAL A 1 121 ? 6.895 10.648 10.977 1 98.56 121 VAL A N 1
ATOM 945 C CA . VAL A 1 121 ? 6.941 9.344 10.328 1 98.56 121 VAL A CA 1
ATOM 946 C C . VAL A 1 121 ? 8.375 8.812 10.336 1 98.56 121 VAL A C 1
ATOM 948 O O . VAL A 1 121 ? 9.312 9.555 10.648 1 98.56 121 VAL A O 1
ATOM 951 N N . GLY A 1 122 ? 8.5 7.613 10.055 1 97.88 122 GLY A N 1
ATOM 952 C CA . GLY A 1 122 ? 9.805 6.969 9.938 1 97.88 122 GLY A CA 1
ATOM 953 C C . GLY A 1 122 ? 9.742 5.625 9.234 1 97.88 122 GLY A C 1
ATOM 954 O O . GLY A 1 122 ? 8.703 5.254 8.68 1 97.88 122 GLY A O 1
ATOM 955 N N . ALA A 1 123 ? 10.906 5.039 9.203 1 96.75 123 ALA A N 1
ATOM 956 C CA . ALA A 1 123 ? 11.008 3.705 8.617 1 96.75 123 ALA A CA 1
ATOM 957 C C . ALA A 1 123 ? 12.055 2.863 9.336 1 96.75 123 ALA A C 1
ATOM 959 O O . ALA A 1 123 ? 13.07 3.387 9.797 1 96.75 123 ALA A O 1
ATOM 960 N N . ASP A 1 124 ? 11.727 1.655 9.469 1 95.38 124 ASP A N 1
ATOM 961 C CA . ASP A 1 124 ? 12.758 0.7 9.867 1 95.38 124 ASP A CA 1
ATOM 962 C C . ASP A 1 124 ? 13.352 -0.007 8.648 1 95.38 124 ASP A C 1
ATOM 964 O O . ASP A 1 124 ? 13.352 0.543 7.543 1 95.38 124 ASP A O 1
ATOM 968 N N . CYS A 1 125 ? 13.875 -1.179 8.938 1 93.38 125 CYS A N 1
ATOM 969 C CA . CYS A 1 125 ? 14.492 -1.882 7.82 1 93.38 125 CYS A CA 1
ATOM 970 C C . CYS A 1 125 ? 13.438 -2.332 6.812 1 93.38 125 CYS A C 1
ATOM 972 O O . CYS A 1 125 ? 13.742 -2.52 5.637 1 93.38 125 CYS A O 1
ATOM 974 N N . CYS A 1 126 ? 12.219 -2.393 7.289 1 93.62 126 CYS A N 1
ATOM 975 C CA . CYS A 1 126 ? 11.258 -3.092 6.449 1 93.62 126 CYS A CA 1
ATOM 976 C C . CYS A 1 126 ? 10.148 -2.154 6 1 93.62 126 CYS A C 1
ATOM 978 O O . CYS A 1 126 ? 9.836 -2.08 4.809 1 93.62 126 CYS A O 1
ATOM 980 N N . HIS A 1 127 ? 9.531 -1.435 6.902 1 95.94 127 HIS A N 1
ATOM 981 C CA . HIS A 1 127 ? 8.32 -0.702 6.555 1 95.94 127 HIS A CA 1
ATOM 982 C C . HIS A 1 127 ? 8.328 0.696 7.164 1 95.94 127 HIS A C 1
ATOM 984 O O . HIS A 1 127 ? 8.977 0.928 8.188 1 95.94 127 HIS A O 1
ATOM 990 N N . VAL A 1 128 ? 7.551 1.562 6.613 1 97 128 VAL A N 1
ATOM 991 C CA . VAL A 1 128 ? 7.285 2.887 7.164 1 97 128 VAL A CA 1
ATOM 992 C C . VAL A 1 128 ? 6.336 2.771 8.352 1 97 128 VAL A C 1
ATOM 994 O O . VAL A 1 128 ? 5.648 1.759 8.516 1 97 128 VAL A O 1
ATOM 997 N N . ALA A 1 129 ? 6.391 3.857 9.172 1 96.62 129 ALA A N 1
ATOM 998 C CA . ALA A 1 129 ? 5.508 3.914 10.328 1 96.62 129 ALA A CA 1
ATOM 999 C C . ALA A 1 129 ? 5.109 5.352 10.648 1 96.62 129 ALA A C 1
ATOM 1001 O O . ALA A 1 129 ? 5.895 6.281 10.438 1 96.62 129 ALA A O 1
ATOM 1002 N N . LEU A 1 130 ? 3.871 5.449 11.125 1 98.06 130 LEU A N 1
ATOM 1003 C CA . LEU A 1 130 ? 3.42 6.699 11.727 1 98.06 130 LEU A CA 1
ATOM 1004 C C . LEU A 1 130 ? 3.779 6.75 13.211 1 98.06 130 LEU A C 1
ATOM 1006 O O . LEU A 1 130 ? 3.391 5.871 13.977 1 98.06 130 LEU A O 1
ATOM 1010 N N . ILE A 1 131 ? 4.496 7.766 13.602 1 97.75 131 ILE A N 1
ATOM 1011 C CA . ILE A 1 131 ? 4.938 7.891 14.992 1 97.75 131 ILE A CA 1
ATOM 1012 C C . ILE A 1 131 ? 4.02 8.852 15.742 1 97.75 131 ILE A C 1
ATOM 1014 O O . ILE A 1 131 ? 3.6 8.57 16.859 1 97.75 131 ILE A O 1
ATOM 1018 N N . GLU A 1 132 ? 3.754 9.969 15.094 1 97.69 132 GLU A N 1
ATOM 1019 C CA . GLU A 1 132 ? 2.855 10.961 15.68 1 97.69 132 GLU A CA 1
ATOM 1020 C C . GLU A 1 132 ? 1.991 11.617 14.609 1 97.69 132 GLU A C 1
ATOM 1022 O O . GLU A 1 132 ? 2.445 11.836 13.484 1 97.69 132 GLU A O 1
ATOM 1027 N N . GLY A 1 133 ? 0.759 12 15.055 1 97.88 133 GLY A N 1
ATOM 1028 C CA . GLY A 1 133 ? -0.165 12.703 14.172 1 97.88 133 GLY A CA 1
ATOM 1029 C C . GLY A 1 133 ? -1.503 12 14.031 1 97.88 133 GLY A C 1
ATOM 1030 O O . GLY A 1 133 ? -1.577 10.773 14.117 1 97.88 133 GLY A O 1
ATOM 1031 N N . ASP A 1 134 ? -2.48 12.758 13.844 1 96.44 134 ASP A N 1
ATOM 1032 C CA . ASP A 1 134 ? -3.824 12.227 13.633 1 96.44 134 ASP A CA 1
ATOM 1033 C C . ASP A 1 134 ? -4.113 12.031 12.148 1 96.44 134 ASP A C 1
ATOM 1035 O O . ASP A 1 134 ? -4.094 12.984 11.375 1 96.44 134 ASP A O 1
ATOM 1039 N N . THR A 1 135 ? -4.395 10.805 11.828 1 97.19 135 THR A N 1
ATOM 1040 C CA . THR A 1 135 ? -4.625 10.523 10.414 1 97.19 135 THR A CA 1
ATOM 1041 C C . THR A 1 135 ? -6.105 10.656 10.07 1 97.19 135 THR A C 1
ATOM 1043 O O . THR A 1 135 ? -6.488 10.547 8.898 1 97.19 135 THR A O 1
ATOM 1046 N N . ASP A 1 136 ? -6.918 10.852 11.023 1 95.25 136 ASP A N 1
ATOM 1047 C CA . ASP A 1 136 ? -8.312 11.211 10.805 1 95.25 136 ASP A CA 1
ATOM 1048 C C . ASP A 1 136 ? -8.531 12.711 10.945 1 95.25 136 ASP A C 1
ATOM 1050 O O . ASP A 1 136 ? -8.617 13.234 12.055 1 95.25 136 ASP A O 1
ATOM 1054 N N . ILE A 1 137 ? -8.617 13.336 9.781 1 96.5 137 ILE A N 1
ATOM 1055 C CA . ILE A 1 137 ? -8.719 14.789 9.789 1 96.5 137 ILE A CA 1
ATOM 1056 C C . ILE A 1 137 ? -10.172 15.211 9.578 1 96.5 137 ILE A C 1
ATOM 1058 O O . ILE A 1 137 ? -10.797 14.828 8.586 1 96.5 137 ILE A O 1
ATOM 1062 N N . GLU A 1 138 ? -10.641 15.875 10.461 1 95.38 138 GLU A N 1
ATOM 1063 C CA . GLU A 1 138 ? -11.984 16.453 10.367 1 95.38 138 GLU A CA 1
ATOM 1064 C C . GLU A 1 138 ? -11.922 17.938 10.062 1 95.38 138 GLU A C 1
ATOM 1066 O O . GLU A 1 138 ? -11.32 18.703 10.82 1 95.38 138 GLU A O 1
ATOM 1071 N N . LEU A 1 139 ? -12.531 18.25 8.93 1 93.75 139 LEU A N 1
ATOM 1072 C CA . LEU A 1 139 ? -12.547 19.656 8.555 1 93.75 139 LEU A CA 1
ATOM 1073 C C . LEU A 1 139 ? -13.703 20.391 9.234 1 93.75 139 LEU A C 1
ATOM 1075 O O . LEU A 1 139 ? -14.797 19.828 9.367 1 93.75 139 LEU A O 1
ATOM 1079 N N . ALA A 1 140 ? -13.25 21.484 9.688 1 80.56 140 ALA A N 1
ATOM 1080 C CA . ALA A 1 140 ? -14.32 22.344 10.172 1 80.56 140 ALA A CA 1
ATOM 1081 C C . ALA A 1 140 ? -15.094 22.984 9.016 1 80.56 140 ALA A C 1
ATOM 1083 O O . ALA A 1 140 ? -14.57 23.094 7.902 1 80.56 140 ALA A O 1
ATOM 1084 N N . ASN A 1 141 ? -16.312 23.391 8.961 1 62.75 141 ASN A N 1
ATOM 1085 C CA . ASN A 1 141 ? -17.219 23.984 7.984 1 62.75 141 ASN A CA 1
ATOM 1086 C C . ASN A 1 141 ? -16.469 24.672 6.855 1 62.75 141 ASN A C 1
ATOM 1088 O O . ASN A 1 141 ? -15.688 25.594 7.102 1 62.75 141 ASN A O 1
ATOM 1092 N N . PRO A 1 142 ? -16.234 23.875 5.656 1 49.66 142 PRO A N 1
ATOM 1093 C CA . PRO A 1 142 ? -15.648 24.734 4.617 1 49.66 142 PRO A CA 1
ATOM 1094 C C . PRO A 1 142 ? -16.469 26 4.367 1 49.66 142 PRO A C 1
ATOM 1096 O O . PRO A 1 142 ? -17.656 26.031 4.668 1 49.66 142 PRO A O 1
ATOM 1099 N N . MET B 1 1 ? -17.609 -68.125 29.609 1 32.59 1 MET B N 1
ATOM 1100 C CA . MET B 1 1 ? -18.266 -66.875 29.969 1 32.59 1 MET B CA 1
ATOM 1101 C C . MET B 1 1 ? -17.516 -65.688 29.375 1 32.59 1 MET B C 1
ATOM 1103 O O . MET B 1 1 ? -16.859 -64.938 30.109 1 32.59 1 MET B O 1
ATOM 1107 N N . LYS B 1 2 ? -17.016 -65.75 28.219 1 44.28 2 LYS B N 1
ATOM 1108 C CA . LYS B 1 2 ? -16.344 -64.875 27.234 1 44.28 2 LYS B CA 1
ATOM 1109 C C . LYS B 1 2 ? -17.281 -63.75 26.75 1 44.28 2 LYS B C 1
ATOM 1111 O O . LYS B 1 2 ? -18.125 -64 25.875 1 44.28 2 LYS B O 1
ATOM 1116 N N . LEU B 1 3 ? -18.031 -62.906 27.672 1 38.81 3 LEU B N 1
ATOM 1117 C CA . LEU B 1 3 ? -18.984 -61.906 27.172 1 38.81 3 LEU B CA 1
ATOM 1118 C C . LEU B 1 3 ? -18.328 -61.031 26.125 1 38.81 3 LEU B C 1
ATOM 1120 O O . LEU B 1 3 ? -17.125 -60.812 26.141 1 38.81 3 LEU B O 1
ATOM 1124 N N . PHE B 1 4 ? -19.234 -60.281 25.156 1 32.88 4 PHE B N 1
ATOM 1125 C CA . PHE B 1 4 ? -19.609 -59.562 23.953 1 32.88 4 PHE B CA 1
ATOM 1126 C C . PHE B 1 4 ? -19.141 -58.125 24.047 1 32.88 4 PHE B C 1
ATOM 1128 O O . PHE B 1 4 ? -19.75 -57.312 24.75 1 32.88 4 PHE B O 1
ATOM 1135 N N . VAL B 1 5 ? -17.969 -57.719 23.844 1 45.28 5 VAL B N 1
ATOM 1136 C CA . VAL B 1 5 ? -17.5 -56.344 23.891 1 45.28 5 VAL B CA 1
ATOM 1137 C C . VAL B 1 5 ? -18.016 -55.562 22.672 1 45.28 5 VAL B C 1
ATOM 1139 O O . VAL B 1 5 ? -17.531 -54.469 22.375 1 45.28 5 VAL B O 1
ATOM 1142 N N . ALA B 1 6 ? -19.188 -55.906 22.062 1 34.62 6 ALA B N 1
ATOM 1143 C CA . ALA B 1 6 ? -19.156 -55.219 20.766 1 34.62 6 ALA B CA 1
ATOM 1144 C C . ALA B 1 6 ? -19.281 -53.719 20.938 1 34.62 6 ALA B C 1
ATOM 1146 O O . ALA B 1 6 ? -19.688 -53.25 22 1 34.62 6 ALA B O 1
ATOM 1147 N N . LEU B 1 7 ? -20 -53.062 19.859 1 35.53 7 LEU B N 1
ATOM 1148 C CA . LEU B 1 7 ? -19.938 -52.156 18.719 1 35.53 7 LEU B CA 1
ATOM 1149 C C . LEU B 1 7 ? -20.391 -50.75 19.094 1 35.53 7 LEU B C 1
ATOM 1151 O O . LEU B 1 7 ? -20.094 -49.781 18.375 1 35.53 7 LEU B O 1
ATOM 1155 N N . ILE B 1 8 ? -21.078 -50.156 20.078 1 39.25 8 ILE B N 1
ATOM 1156 C CA . ILE B 1 8 ? -22.062 -49.219 19.594 1 39.25 8 ILE B CA 1
ATOM 1157 C C . ILE B 1 8 ? -21.422 -47.844 19.422 1 39.25 8 ILE B C 1
ATOM 1159 O O . ILE B 1 8 ? -21.109 -47.188 20.422 1 39.25 8 ILE B O 1
ATOM 1163 N N . THR B 1 9 ? -20.562 -47.594 18.297 1 36.59 9 THR B N 1
ATOM 1164 C CA . THR B 1 9 ? -20.031 -46.25 18.016 1 36.59 9 THR B CA 1
ATOM 1165 C C . THR B 1 9 ? -21.141 -45.312 17.594 1 36.59 9 THR B C 1
ATOM 1167 O O . THR B 1 9 ? -21.766 -45.5 16.547 1 36.59 9 THR B O 1
ATOM 1170 N N . VAL B 1 10 ? -21.953 -44.688 18.422 1 36.88 10 VAL B N 1
ATOM 1171 C CA . VAL B 1 10 ? -22.906 -43.625 18.109 1 36.88 10 VAL B CA 1
ATOM 1172 C C . VAL B 1 10 ? -22.188 -42.469 17.453 1 36.88 10 VAL B C 1
ATOM 1174 O O . VAL B 1 10 ? -21.344 -41.812 18.078 1 36.88 10 VAL B O 1
ATOM 1177 N N . LEU B 1 11 ? -22.109 -42.438 16.094 1 33.78 11 LEU B N 1
ATOM 1178 C CA . LEU B 1 11 ? -21.703 -41.312 15.258 1 33.78 11 LEU B CA 1
ATOM 1179 C C . LEU B 1 11 ? -22.609 -40.125 15.477 1 33.78 11 LEU B C 1
ATOM 1181 O O . LEU B 1 11 ? -23.766 -40.125 15.047 1 33.78 11 LEU B O 1
ATOM 1185 N N . LEU B 1 12 ? -22.625 -39.406 16.547 1 32.59 12 LEU B N 1
ATOM 1186 C CA . LEU B 1 12 ? -23.312 -38.125 16.672 1 32.59 12 LEU B CA 1
ATOM 1187 C C . LEU B 1 12 ? -22.891 -37.156 15.547 1 32.59 12 LEU B C 1
ATOM 1189 O O . LEU B 1 12 ? -21.719 -36.781 15.461 1 32.59 12 LEU B O 1
ATOM 1193 N N . THR B 1 13 ? -23.531 -37.25 14.336 1 32.34 13 THR B N 1
ATOM 1194 C CA . THR B 1 13 ? -23.438 -36.219 13.312 1 32.34 13 THR B CA 1
ATOM 1195 C C . THR B 1 13 ? -23.766 -34.844 13.898 1 32.34 13 THR B C 1
ATOM 1197 O O . THR B 1 13 ? -24.891 -34.594 14.328 1 32.34 13 THR B O 1
ATOM 1200 N N . LEU B 1 14 ? -22.906 -34.219 14.633 1 32.88 14 LEU B N 1
ATOM 1201 C CA . LEU B 1 14 ? -23.047 -32.781 14.891 1 32.88 14 LEU B CA 1
ATOM 1202 C C . LEU B 1 14 ? -23.344 -32.031 13.609 1 32.88 14 LEU B C 1
ATOM 1204 O O . LEU B 1 14 ? -22.562 -32.094 12.648 1 32.88 14 LEU B O 1
ATOM 1208 N N . ASN B 1 15 ? -24.578 -31.984 13.211 1 31.7 15 ASN B N 1
ATOM 1209 C CA . ASN B 1 15 ? -25.031 -31.047 12.188 1 31.7 15 ASN B CA 1
ATOM 1210 C C . ASN B 1 15 ? -24.375 -29.672 12.375 1 31.7 15 ASN B C 1
ATOM 1212 O O . ASN B 1 15 ? -24.656 -28.984 13.359 1 31.7 15 ASN B O 1
ATOM 1216 N N . CYS B 1 16 ? -23.125 -29.531 12.078 1 34.84 16 CYS B N 1
ATOM 1217 C CA . CYS B 1 16 ? -22.656 -28.156 11.859 1 34.84 16 CYS B CA 1
ATOM 1218 C C . CYS B 1 16 ? -23.641 -27.391 10.992 1 34.84 16 CYS B C 1
ATOM 1220 O O . CYS B 1 16 ? -23.719 -27.625 9.781 1 34.84 16 CYS B O 1
ATOM 1222 N N . SER B 1 17 ? -24.859 -27.219 11.406 1 35.81 17 SER B N 1
ATOM 1223 C CA . SER B 1 17 ? -25.578 -26.156 10.734 1 35.81 17 SER B CA 1
ATOM 1224 C C . SER B 1 17 ? -24.656 -25 10.391 1 35.81 17 SER B C 1
ATOM 1226 O O . SER B 1 17 ? -24.031 -24.406 11.281 1 35.81 17 SER B O 1
ATOM 1228 N N . ASP B 1 18 ? -23.984 -25.109 9.281 1 36.62 18 A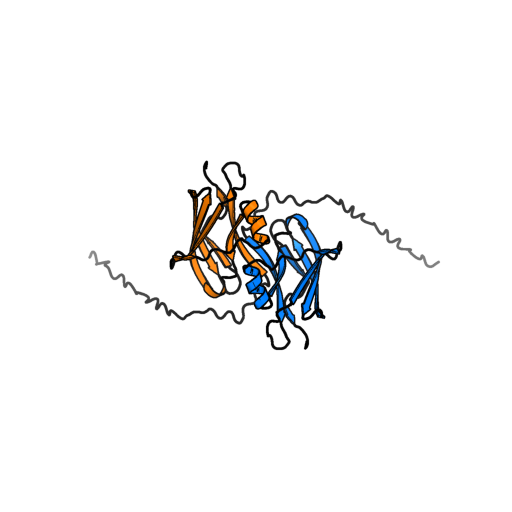SP B N 1
ATOM 1229 C CA . ASP B 1 18 ? -23.453 -23.922 8.633 1 36.62 18 ASP B CA 1
ATOM 1230 C C . ASP B 1 18 ? -24.453 -22.766 8.703 1 36.62 18 ASP B C 1
ATOM 1232 O O . ASP B 1 18 ? -25.391 -22.703 7.906 1 36.62 18 ASP B O 1
ATOM 1236 N N . ASN B 1 19 ? -25.062 -22.5 9.828 1 37.22 19 ASN B N 1
ATOM 1237 C CA . ASN B 1 19 ? -25.625 -21.156 9.805 1 37.22 19 ASN B CA 1
ATOM 1238 C C . ASN B 1 19 ? -24.766 -20.203 8.984 1 37.22 19 ASN B C 1
ATOM 1240 O O . ASN B 1 19 ? -23.625 -19.922 9.336 1 37.22 19 ASN B O 1
ATOM 1244 N N . ASP B 1 20 ? -24.812 -20.281 7.703 1 38.56 20 ASP B N 1
ATOM 1245 C CA . ASP B 1 20 ? -24.469 -19.203 6.781 1 38.56 20 ASP B CA 1
ATOM 1246 C C . ASP B 1 20 ? -24.75 -17.844 7.395 1 38.56 20 ASP B C 1
ATOM 1248 O O . ASP B 1 20 ? -25.75 -17.188 7.047 1 38.56 20 ASP B O 1
ATOM 1252 N N . THR B 1 21 ? -25.047 -17.766 8.617 1 39.5 21 THR B N 1
ATOM 1253 C CA . THR B 1 21 ? -25.078 -16.375 9.07 1 39.5 21 THR B CA 1
ATOM 1254 C C . THR B 1 21 ? -24.016 -15.547 8.352 1 39.5 21 THR B C 1
ATOM 1256 O O . THR B 1 21 ? -22.859 -15.953 8.273 1 39.5 21 THR B O 1
ATOM 1259 N N . ASP B 1 22 ? -24.328 -14.984 7.207 1 41.81 22 ASP B N 1
ATOM 1260 C CA . ASP B 1 22 ? -23.562 -13.836 6.73 1 41.81 22 ASP B CA 1
ATOM 1261 C C . ASP B 1 22 ? -22.734 -13.219 7.859 1 41.81 22 ASP B C 1
ATOM 1263 O O . ASP B 1 22 ? -23.25 -12.406 8.633 1 41.81 22 ASP B O 1
ATOM 1267 N N . ASP B 1 23 ? -22.234 -13.914 8.672 1 43.41 23 ASP B N 1
ATOM 1268 C CA . ASP B 1 23 ? -21.297 -13.359 9.656 1 43.41 23 ASP B CA 1
ATOM 1269 C C . ASP B 1 23 ? -20.594 -12.125 9.117 1 43.41 23 ASP B C 1
ATOM 1271 O O . ASP B 1 23 ? -19.453 -12.195 8.656 1 43.41 23 ASP B O 1
ATOM 1275 N N . ALA B 1 24 ? -21.188 -11.453 8.141 1 48.34 24 ALA B N 1
ATOM 1276 C CA . ALA B 1 24 ? -20.641 -10.109 7.949 1 48.34 24 ALA B CA 1
ATOM 1277 C C . ALA B 1 24 ? -20.062 -9.562 9.25 1 48.34 24 ALA B C 1
ATOM 1279 O O . ALA B 1 24 ? -20.812 -9.258 10.188 1 48.34 24 ALA B O 1
ATOM 1280 N N . SER B 1 25 ? -19.156 -10.289 9.789 1 58.78 25 SER B N 1
ATOM 1281 C CA . SER B 1 25 ? -18.422 -9.852 10.977 1 58.78 25 SER B CA 1
ATOM 1282 C C . SER B 1 25 ? -18.547 -8.344 11.164 1 58.78 25 SER B C 1
ATOM 1284 O O . SER B 1 25 ? -18.359 -7.574 10.219 1 58.78 25 SER B O 1
ATOM 1286 N N . ASN B 1 26 ? -19.391 -7.938 12.016 1 72.06 26 ASN B N 1
ATOM 1287 C CA . ASN B 1 26 ? -19.609 -6.559 12.445 1 72.06 26 ASN B CA 1
ATOM 1288 C C . ASN B 1 26 ? -18.281 -5.84 12.711 1 72.06 26 ASN B C 1
ATOM 1290 O O . ASN B 1 26 ? -17.562 -6.195 13.641 1 72.06 26 ASN B O 1
ATOM 1294 N N . CYS B 1 27 ? -17.812 -5.258 11.789 1 84.31 27 CYS B N 1
ATOM 1295 C CA . CYS B 1 27 ? -16.578 -4.496 11.875 1 84.31 27 CYS B CA 1
ATOM 1296 C C . CYS B 1 27 ? -16.812 -3.131 12.508 1 84.31 27 CYS B C 1
ATOM 1298 O O . CYS B 1 27 ? -15.922 -2.283 12.523 1 84.31 27 CYS B O 1
ATOM 1300 N N . SER B 1 28 ? -18.016 -3.002 13.023 1 78.75 28 SER B N 1
ATOM 1301 C CA . SER B 1 28 ? -18.391 -1.667 13.484 1 78.75 28 SER B CA 1
ATOM 1302 C C . SER B 1 28 ? -17.516 -1.221 14.648 1 78.75 28 SER B C 1
ATOM 1304 O O . SER B 1 28 ? -17.234 -0.029 14.805 1 78.75 28 SER B O 1
ATOM 1306 N N . ASP B 1 29 ? -16.969 -2.121 15.359 1 81.19 29 ASP B N 1
ATOM 1307 C CA . ASP B 1 29 ? -16.219 -1.735 16.547 1 81.19 29 ASP B CA 1
ATOM 1308 C C . ASP B 1 29 ? -14.734 -2.041 16.391 1 81.19 29 ASP B C 1
ATOM 1310 O O . ASP B 1 29 ? -13.992 -2.062 17.375 1 81.19 29 ASP B O 1
ATOM 1314 N N . VAL B 1 30 ? -14.383 -2.279 15.242 1 84.56 30 VAL B N 1
ATOM 1315 C CA . VAL B 1 30 ? -12.977 -2.643 15.055 1 84.56 30 VAL B CA 1
ATOM 1316 C C . VAL B 1 30 ? -12.172 -1.408 14.656 1 84.56 30 VAL B C 1
ATOM 1318 O O . VAL B 1 30 ? -12.578 -0.662 13.758 1 84.56 30 VAL B O 1
ATOM 1321 N N . PHE B 1 31 ? -11.164 -1.12 15.414 1 83.56 31 PHE B N 1
ATOM 1322 C CA . PHE B 1 31 ? -10.25 -0.037 15.078 1 83.56 31 PHE B CA 1
ATOM 1323 C C . PHE B 1 31 ? -9.148 -0.528 14.148 1 83.56 31 PHE B C 1
ATOM 1325 O O . PHE B 1 31 ? -8.461 -1.505 14.445 1 83.56 31 PHE B O 1
ATOM 1332 N N . CYS B 1 32 ? -9.102 0.129 13 1 88.75 32 CYS B N 1
ATOM 1333 C CA . CYS B 1 32 ? -8.102 -0.235 12 1 88.75 32 CYS B CA 1
ATOM 1334 C C . CYS B 1 32 ? -7.012 0.824 11.906 1 88.75 32 CYS B C 1
ATOM 1336 O O . CYS B 1 32 ? -7.266 2.006 12.148 1 88.75 32 CYS B O 1
ATOM 1338 N N . THR B 1 33 ? -5.789 0.37 11.57 1 88.06 33 THR B N 1
ATOM 1339 C CA . THR B 1 33 ? -4.746 1.342 11.266 1 88.06 33 THR B CA 1
ATOM 1340 C C . THR B 1 33 ? -5.074 2.109 9.992 1 88.06 33 THR B C 1
ATOM 1342 O O . THR B 1 33 ? -5.742 1.582 9.102 1 88.06 33 THR B O 1
ATOM 1345 N N . GLU B 1 34 ? -4.656 3.301 9.977 1 90.12 34 GLU B N 1
ATOM 1346 C CA . GLU B 1 34 ? -4.793 4.078 8.75 1 90.12 34 GLU B CA 1
ATOM 1347 C C . GLU B 1 34 ? -3.631 3.809 7.797 1 90.12 34 GLU B C 1
ATOM 1349 O O . GLU B 1 34 ? -2.73 4.641 7.66 1 90.12 34 GLU B O 1
ATOM 1354 N N . GLU B 1 35 ? -3.678 2.678 7.301 1 93.19 35 GLU B N 1
ATOM 1355 C CA . GLU B 1 35 ? -2.688 2.207 6.336 1 93.19 35 GLU B CA 1
ATOM 1356 C C . GLU B 1 35 ? -3.355 1.491 5.168 1 93.19 35 GLU B C 1
ATOM 1358 O O . GLU B 1 35 ? -4.488 1.023 5.285 1 93.19 35 GLU B O 1
ATOM 1363 N N . PHE B 1 36 ? -2.725 1.535 4.07 1 90.94 36 PHE B N 1
ATOM 1364 C CA . PHE B 1 36 ? -3.078 0.748 2.895 1 90.94 36 PHE B CA 1
ATOM 1365 C C . PHE B 1 36 ? -2 -0.285 2.588 1 90.94 36 PHE B C 1
ATOM 1367 O O . PHE B 1 36 ? -0.865 0.071 2.268 1 90.94 36 PHE B O 1
ATOM 1374 N N . ARG B 1 37 ? -2.387 -1.562 2.65 1 93.69 37 ARG B N 1
ATOM 1375 C CA . ARG B 1 37 ? -1.433 -2.652 2.488 1 93.69 37 ARG B CA 1
ATOM 1376 C C . ARG B 1 37 ? -1.602 -3.334 1.136 1 93.69 37 ARG B C 1
ATOM 1378 O O . ARG B 1 37 ? -2.727 -3.559 0.685 1 93.69 37 ARG B O 1
ATOM 1385 N N . THR B 1 38 ? -0.503 -3.607 0.534 1 92.88 38 THR B N 1
ATOM 1386 C CA . THR B 1 38 ? -0.453 -4.445 -0.658 1 92.88 38 THR B CA 1
ATOM 1387 C C . THR B 1 38 ? 0.513 -5.609 -0.46 1 92.88 38 THR B C 1
ATOM 1389 O O . THR B 1 38 ? 1.699 -5.402 -0.196 1 92.88 38 THR B O 1
ATOM 1392 N N . ILE B 1 39 ? -0.044 -6.793 -0.565 1 96.25 39 ILE B N 1
ATOM 1393 C CA . ILE B 1 39 ? 0.831 -7.961 -0.616 1 96.25 39 ILE B CA 1
ATOM 1394 C C . ILE B 1 39 ? 1.554 -8 -1.961 1 96.25 39 ILE B C 1
ATOM 1396 O O . ILE B 1 39 ? 0.935 -7.82 -3.012 1 96.25 39 ILE B O 1
ATOM 1400 N N . THR B 1 40 ? 2.869 -8.211 -1.868 1 95.38 40 THR B N 1
ATOM 1401 C CA . THR B 1 40 ? 3.658 -8.211 -3.096 1 95.38 40 THR B CA 1
ATOM 1402 C C . THR B 1 40 ? 4.398 -9.531 -3.26 1 95.38 40 THR B C 1
ATOM 1404 O O . THR B 1 40 ? 4.52 -10.305 -2.307 1 95.38 40 THR B O 1
ATOM 1407 N N . VAL B 1 41 ? 4.777 -9.797 -4.488 1 96.19 41 VAL B N 1
ATOM 1408 C CA . VAL B 1 41 ? 5.613 -10.938 -4.832 1 96.19 41 VAL B CA 1
ATOM 1409 C C . VAL B 1 41 ? 6.895 -10.453 -5.508 1 96.19 41 VAL B C 1
ATOM 1411 O O . VAL B 1 41 ? 6.863 -9.531 -6.328 1 96.19 41 VAL B O 1
ATOM 1414 N N . SER B 1 42 ? 7.973 -11.031 -5.086 1 95.69 42 SER B N 1
ATOM 1415 C CA . SER B 1 42 ? 9.242 -10.781 -5.754 1 95.69 42 SER B CA 1
ATOM 1416 C C . SER B 1 42 ? 9.586 -11.906 -6.73 1 95.69 42 SER B C 1
ATOM 1418 O O . SER B 1 42 ? 9.445 -13.086 -6.398 1 95.69 42 SER B O 1
ATOM 1420 N N . VAL B 1 43 ? 10 -11.508 -7.906 1 96.19 43 VAL B N 1
ATOM 1421 C CA . VAL B 1 43 ? 10.414 -12.461 -8.93 1 96.19 43 VAL B CA 1
ATOM 1422 C C . VAL B 1 43 ? 11.891 -12.258 -9.266 1 96.19 43 VAL B C 1
ATOM 1424 O O . VAL B 1 43 ? 12.297 -11.156 -9.641 1 96.19 43 VAL B O 1
ATOM 1427 N N . LYS B 1 44 ? 12.633 -13.312 -9.125 1 95.81 44 LYS B N 1
ATOM 1428 C CA . LYS B 1 44 ? 14.07 -13.258 -9.375 1 95.81 44 LYS B CA 1
ATOM 1429 C C . LYS B 1 44 ? 14.555 -14.492 -10.125 1 95.81 44 LYS B C 1
ATOM 1431 O O . LYS B 1 44 ? 13.859 -15.516 -10.148 1 95.81 44 LYS B O 1
ATOM 1436 N N . ASP B 1 45 ? 15.719 -14.312 -10.703 1 94.31 45 ASP B N 1
ATOM 1437 C CA . ASP B 1 45 ? 16.328 -15.492 -11.305 1 94.31 45 ASP B CA 1
ATOM 1438 C C . ASP B 1 45 ? 17.203 -16.234 -10.297 1 94.31 45 ASP B C 1
ATOM 1440 O O . ASP B 1 45 ? 17.203 -15.898 -9.109 1 94.31 45 ASP B O 1
ATOM 1444 N N . LYS B 1 46 ? 17.922 -17.281 -10.766 1 92.94 46 LYS B N 1
ATOM 1445 C CA . LYS B 1 46 ? 18.688 -18.156 -9.883 1 92.94 46 LYS B CA 1
ATOM 1446 C C . LYS B 1 46 ? 19.844 -17.406 -9.234 1 92.94 46 LYS B C 1
ATOM 1448 O O . LYS B 1 46 ? 20.359 -17.828 -8.203 1 92.94 46 LYS B O 1
ATOM 1453 N N . ASP B 1 47 ? 20.25 -16.344 -9.875 1 93.19 47 ASP B N 1
ATOM 1454 C CA . ASP B 1 47 ? 21.375 -15.586 -9.359 1 93.19 47 ASP B CA 1
ATOM 1455 C C . ASP B 1 47 ? 20.922 -14.461 -8.43 1 93.19 47 ASP B C 1
ATOM 1457 O O . ASP B 1 47 ? 21.719 -13.672 -7.949 1 93.19 47 ASP B O 1
ATOM 1461 N N . GLY B 1 48 ? 19.625 -14.359 -8.297 1 92.19 48 GLY B N 1
ATOM 1462 C CA . GLY B 1 48 ? 19.078 -13.352 -7.402 1 92.19 48 GLY B CA 1
ATOM 1463 C C . GLY B 1 48 ? 18.797 -12.031 -8.094 1 92.19 48 GLY B C 1
ATOM 1464 O O . GLY B 1 48 ? 18.516 -11.031 -7.438 1 92.19 48 GLY B O 1
ATOM 1465 N N . VAL B 1 49 ? 18.906 -12.102 -9.391 1 92.31 49 VAL B N 1
ATOM 1466 C CA . VAL B 1 49 ? 18.672 -10.883 -10.164 1 92.31 49 VAL B CA 1
ATOM 1467 C C . VAL B 1 49 ? 17.172 -10.719 -10.438 1 92.31 49 VAL B C 1
ATOM 1469 O O . VAL B 1 49 ? 16.5 -11.672 -10.844 1 92.31 49 VAL B O 1
ATOM 1472 N N . ALA B 1 50 ? 16.641 -9.492 -10.234 1 93.44 50 ALA B N 1
ATOM 1473 C CA . ALA B 1 50 ? 15.234 -9.188 -10.461 1 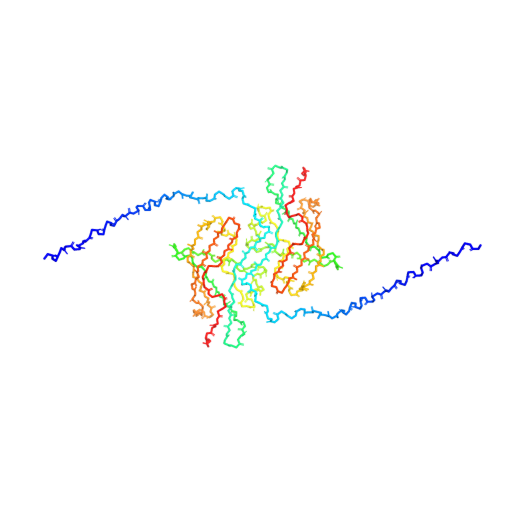93.44 50 ALA B CA 1
ATOM 1474 C C . ALA B 1 50 ? 14.844 -9.445 -11.914 1 93.44 50 ALA B C 1
ATOM 1476 O O . ALA B 1 50 ? 15.602 -9.125 -12.836 1 93.44 50 ALA B O 1
ATOM 1477 N N . VAL B 1 51 ? 13.703 -10.039 -12.094 1 93.44 51 VAL B N 1
ATOM 1478 C CA . VAL B 1 51 ? 13.18 -10.289 -13.438 1 93.44 51 VAL B CA 1
ATOM 1479 C C . VAL B 1 51 ? 11.984 -9.375 -13.703 1 93.44 51 VAL B C 1
ATOM 1481 O O . VAL B 1 51 ? 10.992 -9.414 -12.969 1 93.44 51 VAL B O 1
ATOM 1484 N N . ALA B 1 52 ? 12.164 -8.594 -14.711 1 91.69 52 ALA B N 1
ATOM 1485 C CA . ALA B 1 52 ? 11.062 -7.727 -15.133 1 91.69 52 ALA B CA 1
ATOM 1486 C C . ALA B 1 52 ? 10.102 -8.469 -16.047 1 91.69 52 ALA B C 1
ATOM 1488 O O . ALA B 1 52 ? 10.453 -8.812 -17.188 1 91.69 52 ALA B O 1
ATOM 1489 N N . LEU B 1 53 ? 8.836 -8.625 -15.609 1 92.31 53 LEU B N 1
ATOM 1490 C CA . LEU B 1 53 ? 7.805 -9.258 -16.422 1 92.31 53 LEU B CA 1
ATOM 1491 C C . LEU B 1 53 ? 7.203 -8.266 -17.406 1 92.31 53 LEU B C 1
ATOM 1493 O O . LEU B 1 53 ? 7.047 -7.082 -17.094 1 92.31 53 LEU B O 1
ATOM 1497 N N . ASP B 1 54 ? 6.875 -8.75 -18.609 1 90.88 54 ASP B N 1
ATOM 1498 C CA . ASP B 1 54 ? 6.164 -7.934 -19.578 1 90.88 54 ASP B CA 1
ATOM 1499 C C . ASP B 1 54 ? 4.723 -7.68 -19.141 1 90.88 54 ASP B C 1
ATOM 1501 O O . ASP B 1 54 ? 4.172 -6.605 -19.391 1 90.88 54 ASP B O 1
ATOM 1505 N N . SER B 1 55 ? 4.18 -8.703 -18.531 1 91.88 55 SER B N 1
ATOM 1506 C CA . SER B 1 55 ? 2.807 -8.633 -18.031 1 91.88 55 SER B CA 1
ATOM 1507 C C . SER B 1 55 ? 2.555 -9.68 -16.953 1 91.88 55 SER B C 1
ATOM 1509 O O . SER B 1 55 ? 3.318 -10.641 -16.812 1 91.88 55 SER B O 1
ATOM 1511 N N . PHE B 1 56 ? 1.496 -9.383 -16.141 1 93.81 56 PHE B N 1
ATOM 1512 C CA . PHE B 1 56 ? 1.063 -10.359 -15.156 1 93.81 56 PHE B CA 1
ATOM 1513 C C . PHE B 1 56 ? -0.442 -10.273 -14.93 1 93.81 56 PHE B C 1
ATOM 1515 O O . PHE B 1 56 ? -1.078 -9.289 -15.32 1 93.81 56 PHE B O 1
ATOM 1522 N N . LYS B 1 57 ? -0.931 -11.367 -14.383 1 96.56 57 LYS B N 1
ATOM 1523 C CA . LYS B 1 57 ? -2.354 -11.484 -14.07 1 96.56 57 LYS B CA 1
ATOM 1524 C C . LYS B 1 57 ? -2.568 -12.195 -12.742 1 96.56 57 LYS B C 1
ATOM 1526 O O . LYS B 1 57 ? -1.835 -13.133 -12.406 1 96.56 57 LYS B O 1
ATOM 1531 N N . VAL B 1 58 ? -3.57 -11.672 -12.039 1 97.88 58 VAL B N 1
ATOM 1532 C CA . VAL B 1 58 ? -4.004 -12.336 -10.812 1 97.88 58 VAL B CA 1
ATOM 1533 C C . VAL B 1 58 ? -5.473 -12.742 -10.938 1 97.88 58 VAL B C 1
ATOM 1535 O O . VAL B 1 58 ? -6.328 -11.898 -11.242 1 97.88 58 VAL B O 1
ATOM 1538 N N . VAL B 1 59 ? -5.719 -14.031 -10.68 1 98.75 59 VAL B N 1
ATOM 1539 C CA . VAL B 1 59 ? -7.074 -14.539 -10.867 1 98.75 59 VAL B CA 1
ATOM 1540 C C . VAL B 1 59 ? -7.582 -15.148 -9.562 1 98.75 59 VAL B C 1
ATOM 1542 O O . VAL B 1 59 ? -6.867 -15.906 -8.906 1 98.75 59 VAL B O 1
ATOM 1545 N N . ASP B 1 60 ? -8.758 -14.742 -9.141 1 98.75 60 ASP B N 1
ATOM 1546 C CA . ASP B 1 60 ? -9.492 -15.43 -8.086 1 98.75 60 ASP B CA 1
ATOM 1547 C C . ASP B 1 60 ? -9.953 -16.812 -8.547 1 98.75 60 ASP B C 1
ATOM 1549 O O . ASP B 1 60 ? -10.82 -16.906 -9.422 1 98.75 60 ASP B O 1
ATOM 1553 N N . LEU B 1 61 ? -9.445 -17.781 -7.953 1 98.56 61 LEU B N 1
ATOM 1554 C CA . LEU B 1 61 ? -9.711 -19.141 -8.445 1 98.56 61 LEU B CA 1
ATOM 1555 C C . LEU B 1 61 ? -11.102 -19.609 -8.031 1 98.56 61 LEU B C 1
ATOM 1557 O O . LEU B 1 61 ? -11.602 -20.594 -8.562 1 98.56 61 LEU B O 1
ATOM 1561 N N . THR B 1 62 ? -11.695 -18.922 -7.059 1 96.75 62 THR B N 1
ATOM 1562 C CA . THR B 1 62 ? -13.031 -19.312 -6.609 1 96.75 62 THR B CA 1
ATOM 1563 C C . THR B 1 62 ? -14.062 -19.078 -7.715 1 96.75 62 THR B C 1
ATOM 1565 O O . THR B 1 62 ? -14.977 -19.891 -7.891 1 96.75 62 THR B O 1
ATOM 1568 N N . ASN B 1 63 ? -13.859 -18.062 -8.516 1 96.62 63 ASN B N 1
ATOM 1569 C CA . ASN B 1 63 ? -14.883 -17.734 -9.508 1 96.62 63 ASN B CA 1
ATOM 1570 C C . ASN B 1 63 ? -14.266 -17.375 -10.852 1 96.62 63 ASN B C 1
ATOM 1572 O O . ASN B 1 63 ? -14.984 -17.062 -11.805 1 96.62 63 ASN B O 1
ATOM 1576 N N . GLY B 1 64 ? -13 -17.297 -10.953 1 97.81 64 GLY B N 1
ATOM 1577 C CA . GLY B 1 64 ? -12.32 -17.016 -12.211 1 97.81 64 GLY B CA 1
ATOM 1578 C C . GLY B 1 64 ? -12.164 -15.539 -12.492 1 97.81 64 GLY B C 1
ATOM 1579 O O . GLY B 1 64 ? -11.703 -15.148 -13.57 1 97.81 64 GLY B O 1
ATOM 1580 N N . GLU B 1 65 ? -12.469 -14.703 -11.57 1 97.81 65 GLU B N 1
ATOM 1581 C CA . GLU B 1 65 ? -12.422 -13.258 -11.773 1 97.81 65 GLU B CA 1
ATOM 1582 C C . GLU B 1 65 ? -10.984 -12.75 -11.836 1 97.81 65 GLU B C 1
ATOM 1584 O O . GLU B 1 65 ? -10.141 -13.172 -11.039 1 97.81 65 GLU B O 1
ATOM 1589 N N . ASN B 1 66 ? -10.727 -11.836 -12.812 1 97.75 66 ASN B N 1
ATOM 1590 C CA . ASN B 1 66 ? -9.461 -11.102 -12.875 1 97.75 66 ASN B CA 1
ATOM 1591 C C . ASN B 1 66 ? -9.406 -9.977 -11.844 1 97.75 66 ASN B C 1
ATOM 1593 O O . ASN B 1 66 ? -10.156 -9.008 -11.945 1 97.75 66 ASN B O 1
ATOM 1597 N N . ILE B 1 67 ? -8.484 -10.109 -10.906 1 95.5 67 ILE B N 1
ATOM 1598 C CA . ILE B 1 67 ? -8.391 -9.109 -9.852 1 95.5 67 ILE B CA 1
ATOM 1599 C C . ILE B 1 67 ? -7.02 -8.438 -9.883 1 95.5 67 ILE B C 1
ATOM 1601 O O . ILE B 1 67 ? -6.535 -7.957 -8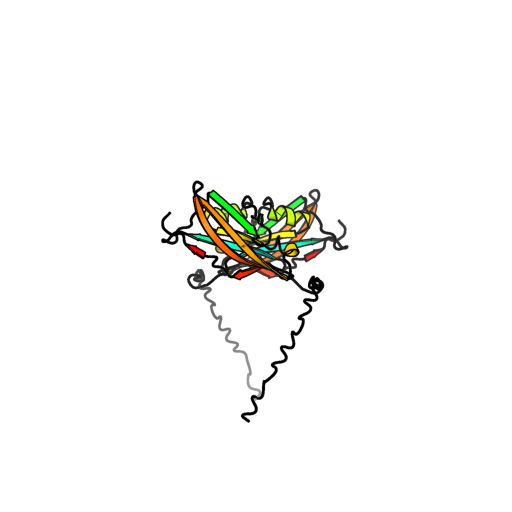.859 1 95.5 67 ILE B O 1
ATOM 1605 N N . THR B 1 68 ? -6.41 -8.406 -11.047 1 93.56 68 THR B N 1
ATOM 1606 C CA . THR B 1 68 ? -5.094 -7.809 -11.219 1 93.56 68 THR B CA 1
ATOM 1607 C C . THR B 1 68 ? -5.121 -6.332 -10.836 1 93.56 68 THR B C 1
ATOM 1609 O O . THR B 1 68 ? -5.984 -5.582 -11.297 1 93.56 68 THR B O 1
ATOM 1612 N N . LEU B 1 69 ? -4.164 -6.039 -9.938 1 87.88 69 LEU B N 1
ATOM 1613 C CA . LEU B 1 69 ? -4.004 -4.633 -9.586 1 87.88 69 LEU B CA 1
ATOM 1614 C C . LEU B 1 69 ? -3.27 -3.877 -10.695 1 87.88 69 LEU B C 1
ATOM 16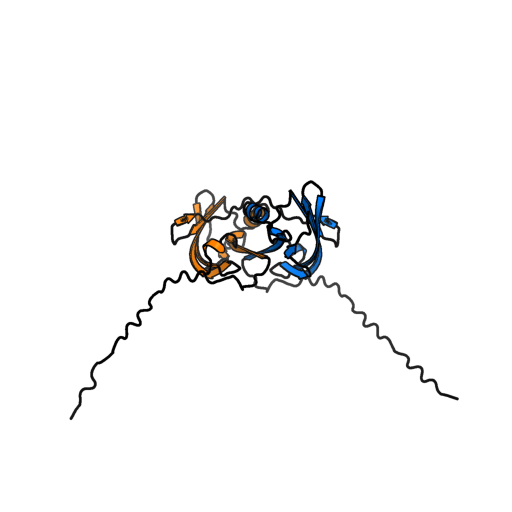16 O O . LEU B 1 69 ? -2.332 -4.406 -11.289 1 87.88 69 LEU B O 1
ATOM 1620 N N . ASP B 1 70 ? -3.744 -2.717 -10.945 1 75.94 70 ASP B N 1
ATOM 1621 C CA . ASP B 1 70 ? -3.16 -1.923 -12.023 1 75.94 70 ASP B CA 1
ATOM 1622 C C . ASP B 1 70 ? -1.76 -1.44 -11.648 1 75.94 70 ASP B C 1
ATOM 1624 O O . ASP B 1 70 ? -1.596 -0.664 -10.711 1 75.94 70 ASP B O 1
ATOM 1628 N N . PRO B 1 71 ? -0.875 -1.901 -12.43 1 64.25 71 PRO B N 1
ATOM 1629 C CA . PRO B 1 71 ? 0.501 -1.534 -12.094 1 64.25 71 PRO B CA 1
ATOM 1630 C C . PRO B 1 71 ? 0.868 -0.127 -12.562 1 64.25 71 PRO B C 1
ATOM 1632 O O . PRO B 1 71 ? 1.968 0.355 -12.273 1 64.25 71 PRO B O 1
ATOM 1635 N N . SER B 1 72 ? 0.039 0.491 -13.352 1 62.09 72 SER B N 1
ATOM 1636 C CA . SER B 1 72 ? 0.423 1.727 -14.031 1 62.09 72 SER B CA 1
ATOM 1637 C C . SER B 1 72 ? 0.588 2.871 -13.031 1 62.09 72 SER B C 1
ATOM 1639 O O . SER B 1 72 ? 1.119 3.928 -13.383 1 62.09 72 SER B O 1
ATOM 1641 N N . GLY B 1 73 ? 0.286 2.729 -11.867 1 61.38 73 GLY B N 1
ATOM 1642 C CA . GLY B 1 73 ? 0.568 3.834 -10.961 1 61.38 73 GLY B CA 1
ATOM 1643 C C . GLY B 1 73 ? 2.041 3.965 -10.625 1 61.38 73 GLY B C 1
ATOM 1644 O O . GLY B 1 73 ? 2.805 3.008 -10.773 1 61.38 73 GLY B O 1
ATOM 1645 N N . SER B 1 74 ? 2.514 5.184 -10.508 1 61.34 74 SER B N 1
ATOM 1646 C CA . SER B 1 74 ? 3.918 5.52 -10.305 1 61.34 74 SER B CA 1
ATOM 1647 C C . SER B 1 74 ? 4.578 4.574 -9.305 1 61.34 74 SER B C 1
ATOM 1649 O O . SER B 1 74 ? 5.707 4.129 -9.516 1 61.34 74 SER B O 1
ATOM 1651 N N . GLU B 1 75 ? 3.871 4.195 -8.305 1 65.56 75 GLU B N 1
ATOM 1652 C CA . GLU B 1 75 ? 4.484 3.35 -7.281 1 65.56 75 GLU B CA 1
ATOM 1653 C C . GLU B 1 75 ? 4.727 1.938 -7.805 1 65.56 75 GLU B C 1
ATOM 1655 O O . GLU B 1 75 ? 5.781 1.349 -7.551 1 65.56 75 GLU B O 1
ATOM 1660 N N . TYR B 1 76 ? 3.941 1.571 -8.656 1 70.75 76 TYR B N 1
ATOM 1661 C CA . TYR B 1 76 ? 4.059 0.193 -9.125 1 70.75 76 TYR B CA 1
ATOM 1662 C C . TYR B 1 76 ? 5.043 0.089 -10.281 1 70.75 76 TYR B C 1
ATOM 1664 O O . TYR B 1 76 ? 5.668 -0.956 -10.477 1 70.75 76 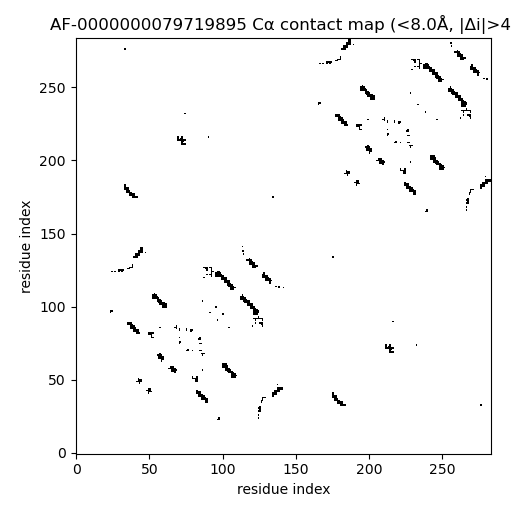TYR B O 1
ATOM 1672 N N . GLU B 1 77 ? 5.141 1.195 -10.875 1 72 77 GLU B N 1
ATOM 1673 C CA . GLU B 1 77 ? 6.156 1.197 -11.922 1 72 77 GLU B CA 1
ATOM 1674 C C . GLU B 1 77 ? 7.547 0.93 -11.352 1 72 77 GLU B C 1
ATOM 1676 O O . GLU B 1 77 ? 8.312 0.142 -11.906 1 72 77 GLU B O 1
ATOM 1681 N N . TRP B 1 78 ? 7.789 1.568 -10.297 1 73.06 78 TRP B N 1
ATOM 1682 C CA . TRP B 1 78 ? 9.062 1.354 -9.625 1 73.06 78 TRP B CA 1
ATOM 1683 C C . TRP B 1 78 ? 9.188 -0.084 -9.125 1 73.06 78 TRP B C 1
ATOM 1685 O O . TRP B 1 78 ? 10.234 -0.716 -9.281 1 73.06 78 TRP B O 1
ATOM 1695 N N . MET B 1 79 ? 8.195 -0.6 -8.617 1 79.19 79 MET B N 1
ATOM 1696 C CA . MET B 1 79 ? 8.18 -1.955 -8.07 1 79.19 79 MET B CA 1
ATOM 1697 C C . MET B 1 79 ? 8.453 -2.982 -9.164 1 79.19 79 MET B C 1
ATOM 1699 O O . MET B 1 79 ? 9.328 -3.84 -9.016 1 79.19 79 MET B O 1
ATOM 1703 N N . THR B 1 80 ? 7.77 -2.787 -10.25 1 77.5 80 THR B N 1
ATOM 1704 C CA . THR B 1 80 ? 7.867 -3.791 -11.305 1 77.5 80 THR B CA 1
ATOM 1705 C C . THR B 1 80 ? 9.258 -3.795 -11.922 1 77.5 80 THR B C 1
ATOM 1707 O O . THR B 1 80 ? 9.789 -4.852 -12.266 1 77.5 80 THR B O 1
ATOM 1710 N N . LYS B 1 81 ? 9.898 -2.635 -12.008 1 77.94 81 LYS B N 1
ATOM 1711 C CA . LYS B 1 81 ? 11.258 -2.543 -12.539 1 77.94 81 LYS B CA 1
ATOM 1712 C C . LYS B 1 81 ? 12.25 -3.264 -11.633 1 77.94 81 LYS B C 1
ATOM 1714 O O . LYS B 1 81 ? 13.305 -3.715 -12.086 1 77.94 81 LYS B O 1
ATOM 1719 N N . ASN B 1 82 ? 11.789 -3.449 -10.438 1 81.44 82 ASN B N 1
ATOM 1720 C CA . ASN B 1 82 ? 12.656 -4.102 -9.469 1 81.44 82 ASN B CA 1
ATOM 1721 C C . ASN B 1 82 ? 12.188 -5.52 -9.156 1 81.44 82 ASN B C 1
ATOM 1723 O O . ASN B 1 82 ? 12.602 -6.105 -8.148 1 81.44 82 ASN B O 1
ATOM 1727 N N . GLY B 1 83 ? 11.32 -6.055 -10.016 1 91.38 83 GLY B N 1
ATOM 1728 C CA . GLY B 1 83 ? 10.891 -7.441 -9.922 1 91.38 83 GLY B CA 1
ATOM 1729 C C . GLY B 1 83 ? 9.859 -7.676 -8.836 1 91.38 83 GLY B C 1
ATOM 1730 O O . GLY B 1 83 ? 9.711 -8.797 -8.344 1 91.38 83 GLY B O 1
ATOM 1731 N N . THR B 1 84 ? 9.281 -6.613 -8.367 1 92.88 84 THR B N 1
ATOM 1732 C CA . THR B 1 84 ? 8.234 -6.711 -7.352 1 92.88 84 THR B CA 1
ATOM 1733 C C . THR B 1 84 ? 6.867 -6.434 -7.961 1 92.88 84 THR B C 1
ATOM 1735 O O . THR B 1 84 ? 6.695 -5.469 -8.703 1 92.88 84 THR B O 1
ATOM 1738 N N . TYR B 1 85 ? 5.902 -7.289 -7.633 1 93.19 85 TYR B N 1
ATOM 1739 C CA . TYR B 1 85 ? 4.586 -7.188 -8.25 1 93.19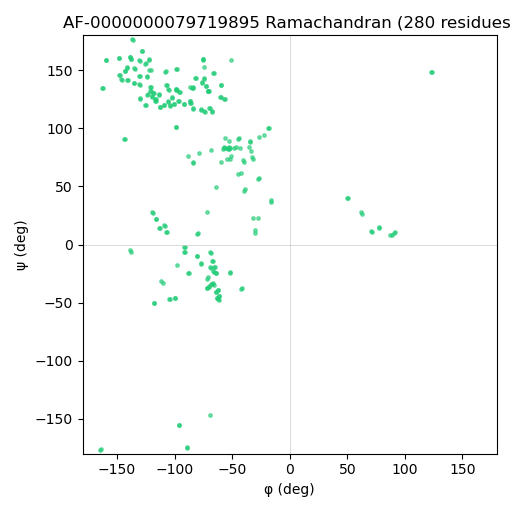 85 TYR B CA 1
ATOM 1740 C C . TYR B 1 85 ? 3.482 -7.223 -7.199 1 93.19 85 TYR B C 1
ATOM 1742 O O . TYR B 1 85 ? 3.549 -8.008 -6.25 1 93.19 85 TYR B O 1
ATOM 1750 N N . PRO B 1 86 ? 2.457 -6.348 -7.367 1 93.25 86 PRO B N 1
ATOM 1751 C CA . PRO B 1 86 ? 1.33 -6.406 -6.434 1 93.25 86 PRO B CA 1
ATOM 1752 C C . PRO B 1 86 ? 0.462 -7.645 -6.629 1 93.25 86 PRO B C 1
ATOM 1754 O O . PRO B 1 86 ? 0.093 -7.973 -7.758 1 93.25 86 PRO B O 1
ATOM 1757 N N . LEU B 1 87 ? 0.172 -8.281 -5.578 1 95.69 87 LEU B N 1
ATOM 1758 C CA . LEU B 1 87 ? -0.601 -9.523 -5.613 1 95.69 87 LEU B CA 1
ATOM 1759 C C . LEU B 1 87 ? -2.031 -9.281 -5.145 1 95.69 87 LEU B C 1
ATOM 1761 O O . LEU B 1 87 ? -2.986 -9.664 -5.824 1 95.69 87 LEU B O 1
ATOM 1765 N N . PHE B 1 88 ? -2.209 -8.609 -4.074 1 95.44 88 PHE B N 1
ATOM 1766 C CA . PHE B 1 88 ? -3.473 -8.453 -3.365 1 95.44 88 PHE B CA 1
ATOM 1767 C C . PHE B 1 88 ? -3.41 -7.27 -2.404 1 95.44 88 PHE B C 1
ATOM 1769 O O . PHE B 1 88 ? -2.404 -7.074 -1.719 1 95.44 88 PHE B O 1
ATOM 1776 N N . SER B 1 89 ? -4.418 -6.449 -2.387 1 94 89 SER B N 1
ATOM 1777 C CA . SER B 1 89 ? -4.301 -5.23 -1.588 1 94 89 SER B CA 1
ATOM 1778 C C . SER B 1 89 ? -5.578 -4.961 -0.803 1 94 89 SER B C 1
ATOM 1780 O O . SER B 1 89 ? -6.582 -5.652 -0.982 1 94 89 SER B O 1
ATOM 1782 N N . ASP B 1 90 ? -5.527 -3.939 -0.025 1 92.56 90 ASP B N 1
ATOM 1783 C CA . ASP B 1 90 ? -6.652 -3.541 0.816 1 92.56 90 ASP B CA 1
ATOM 1784 C C . ASP B 1 90 ? -7.824 -3.053 -0.031 1 92.56 90 ASP B C 1
ATOM 1786 O O . ASP B 1 90 ? -8.938 -2.906 0.471 1 92.56 90 ASP B O 1
ATOM 1790 N N . LYS B 1 91 ? -7.566 -2.795 -1.284 1 89 91 LYS B N 1
ATOM 1791 C CA . LYS B 1 91 ? -8.672 -2.494 -2.193 1 89 91 LYS B CA 1
ATOM 1792 C C . LYS B 1 91 ? -9.758 -3.564 -2.111 1 89 91 LYS B C 1
ATOM 1794 O O . LYS B 1 91 ? -10.938 -3.273 -2.312 1 89 91 LYS B O 1
ATOM 1799 N N . TYR B 1 92 ? -9.367 -4.73 -1.701 1 93.25 92 TYR B N 1
ATOM 1800 C CA . TYR B 1 92 ? -10.273 -5.871 -1.794 1 93.25 92 TYR B CA 1
ATOM 1801 C C . TYR B 1 92 ? -10.797 -6.262 -0.417 1 93.25 92 TYR B C 1
ATOM 1803 O O . TYR B 1 92 ? -11.461 -7.293 -0.27 1 93.25 92 TYR B O 1
ATOM 1811 N N . VAL B 1 93 ? -10.586 -5.484 0.592 1 93.44 93 VAL B N 1
ATOM 1812 C CA . VAL B 1 93 ? -10.992 -5.836 1.95 1 93.44 93 VAL B CA 1
ATOM 1813 C C . VAL B 1 93 ? -12.508 -6.008 2.016 1 93.44 93 VAL B C 1
ATOM 1815 O O . VAL B 1 93 ? -13 -7 2.559 1 93.44 93 VAL B O 1
ATOM 1818 N N . ALA B 1 94 ? -13.195 -5.062 1.456 1 90.56 94 ALA B N 1
ATOM 1819 C CA . ALA B 1 94 ? -14.648 -5.141 1.543 1 90.56 94 ALA B CA 1
ATOM 1820 C C . ALA B 1 94 ? -15.172 -6.398 0.85 1 90.56 94 ALA B C 1
ATOM 1822 O O . ALA B 1 94 ? -16.062 -7.07 1.363 1 90.56 94 ALA B O 1
ATOM 1823 N N . LYS B 1 95 ? -14.562 -6.684 -0.213 1 94.12 95 LYS B N 1
ATOM 1824 C CA . LYS B 1 95 ? -15.031 -7.801 -1.032 1 94.12 95 LYS B CA 1
ATOM 1825 C C . LYS B 1 95 ? -14.734 -9.141 -0.361 1 94.12 95 LYS B C 1
ATOM 1827 O O . LYS B 1 95 ? -15.531 -10.07 -0.447 1 94.12 95 LYS B O 1
ATOM 1832 N N . TYR B 1 96 ? -13.609 -9.219 0.281 1 96.38 96 TYR B N 1
ATOM 1833 C CA . TYR B 1 96 ? -13.172 -10.523 0.763 1 96.38 96 TYR B CA 1
ATOM 1834 C C . TYR B 1 96 ? -13.109 -10.547 2.285 1 96.38 96 TYR B C 1
ATOM 1836 O O . TYR B 1 96 ? -12.375 -11.359 2.867 1 96.38 96 TYR B O 1
ATOM 1844 N N . ARG B 1 97 ? -13.789 -9.711 2.896 1 95.31 97 ARG B N 1
ATOM 1845 C CA . ARG B 1 97 ? -13.781 -9.586 4.352 1 95.31 97 ARG B CA 1
ATOM 1846 C C . ARG B 1 97 ? -14.141 -10.914 5.016 1 95.31 97 ARG B C 1
ATOM 1848 O O . ARG B 1 97 ? -15.148 -11.531 4.664 1 95.31 97 ARG B O 1
ATOM 1855 N N . ASN B 1 98 ? -13.281 -11.312 5.848 1 94 98 ASN B N 1
ATOM 1856 C CA . ASN B 1 98 ? -13.43 -12.516 6.648 1 94 98 ASN B CA 1
ATOM 1857 C C . ASN B 1 98 ? -13.531 -13.766 5.77 1 94 98 ASN B C 1
ATOM 1859 O O . ASN B 1 98 ? -14.25 -14.711 6.105 1 94 98 ASN B O 1
ATOM 1863 N N . LYS B 1 99 ? -12.938 -13.695 4.617 1 95.69 99 LYS B N 1
ATOM 1864 C CA . LYS B 1 99 ? -12.836 -14.828 3.707 1 95.69 99 LYS B CA 1
ATOM 1865 C C . LYS B 1 99 ? -11.375 -15.148 3.389 1 95.69 99 LYS B C 1
ATOM 1867 O O . LYS B 1 99 ? -10.508 -14.281 3.469 1 95.69 99 LYS B O 1
ATOM 1872 N N . GLU B 1 100 ? -11.219 -16.406 3.139 1 97.62 100 GLU B N 1
ATOM 1873 C CA . GLU B 1 100 ? -9.984 -16.891 2.527 1 97.62 100 GLU B CA 1
ATOM 1874 C C . GLU B 1 100 ? -10.242 -17.438 1.13 1 97.62 100 GLU B C 1
ATOM 1876 O O . GLU B 1 100 ? -11.172 -18.219 0.928 1 97.62 100 GLU B O 1
ATOM 1881 N N . ILE B 1 101 ? -9.438 -16.953 0.233 1 98.44 101 ILE B N 1
ATOM 1882 C CA . ILE B 1 101 ? -9.617 -17.438 -1.137 1 98.44 101 ILE B CA 1
ATOM 1883 C C . ILE B 1 101 ? -8.266 -17.859 -1.713 1 98.44 101 ILE B C 1
ATOM 1885 O O . ILE B 1 101 ? -7.215 -17.422 -1.237 1 98.44 101 ILE B O 1
ATOM 1889 N N . GLU B 1 102 ? -8.375 -18.672 -2.693 1 98.75 102 GLU B N 1
ATOM 1890 C CA . GLU B 1 102 ? -7.195 -19.016 -3.486 1 98.75 102 GLU B CA 1
ATOM 1891 C C . GLU B 1 102 ? -7.105 -18.141 -4.738 1 98.75 102 GLU B C 1
ATOM 1893 O O . GLU B 1 102 ? -8.102 -17.953 -5.438 1 98.75 102 GLU B O 1
ATOM 1898 N N . ILE B 1 103 ? -5.879 -17.594 -4.926 1 98.81 103 ILE B N 1
ATOM 1899 C CA . ILE B 1 103 ? -5.633 -16.812 -6.133 1 98.81 103 ILE B CA 1
ATOM 1900 C C . ILE B 1 103 ? -4.418 -17.375 -6.871 1 98.81 103 ILE B C 1
ATOM 1902 O O . ILE B 1 103 ? -3.613 -18.109 -6.289 1 98.81 103 ILE B O 1
ATOM 1906 N N . ASN B 1 104 ? -4.422 -17.078 -8.164 1 98.88 104 ASN B N 1
ATOM 1907 C CA . ASN B 1 104 ? -3.291 -17.484 -8.992 1 98.88 104 ASN B CA 1
ATOM 1908 C C . ASN B 1 104 ? -2.625 -16.281 -9.656 1 98.88 104 ASN B C 1
ATOM 1910 O O . ASN B 1 104 ? -3.307 -15.383 -10.156 1 98.88 104 ASN B O 1
ATOM 1914 N N . LEU B 1 105 ? -1.316 -16.234 -9.562 1 98.56 105 LEU B N 1
ATOM 1915 C CA . LEU B 1 105 ? -0.503 -15.258 -10.273 1 98.56 105 LEU B CA 1
ATOM 1916 C C . LEU B 1 105 ? 0.161 -15.891 -11.492 1 98.56 105 LEU B C 1
ATOM 1918 O O . LEU B 1 105 ? 0.86 -16.906 -11.367 1 98.56 105 LEU B O 1
ATOM 1922 N N . GLN B 1 106 ? -0.072 -15.219 -12.633 1 98.25 106 GLN B N 1
ATOM 1923 C CA . GLN B 1 106 ? 0.64 -15.57 -13.852 1 98.25 106 GLN B CA 1
ATOM 1924 C C . GLN B 1 106 ? 1.478 -14.398 -14.359 1 98.25 106 GLN B C 1
ATOM 1926 O O . GLN B 1 106 ? 0.996 -13.266 -14.422 1 98.25 106 GLN B O 1
ATOM 1931 N N . GLY B 1 107 ? 2.732 -14.711 -14.633 1 96.31 107 GLY B N 1
ATOM 1932 C CA . GLY B 1 107 ? 3.645 -13.727 -15.195 1 96.31 107 GLY B CA 1
ATOM 1933 C C . GLY B 1 107 ? 4.277 -14.18 -16.5 1 96.31 107 GLY B C 1
ATOM 1934 O O . GLY B 1 107 ? 4.598 -15.359 -16.656 1 96.31 107 GLY B O 1
ATOM 1935 N N . TYR B 1 108 ? 4.465 -13.164 -17.375 1 95.75 108 TYR B N 1
ATOM 1936 C CA . TYR B 1 108 ? 4.891 -13.516 -18.719 1 95.75 108 TYR B CA 1
ATOM 1937 C C . TYR B 1 108 ? 6.09 -12.68 -19.156 1 95.75 108 TYR B C 1
ATOM 1939 O O . TYR B 1 108 ? 6.188 -11.5 -18.797 1 95.75 108 TYR B O 1
ATOM 1947 N N . VAL B 1 109 ? 6.965 -13.281 -19.906 1 93.12 109 VAL B N 1
ATOM 1948 C CA . VAL B 1 109 ? 8 -12.617 -20.703 1 93.12 109 VAL B CA 1
ATOM 1949 C C . VAL B 1 109 ? 7.973 -13.141 -22.125 1 93.12 109 VAL B C 1
ATOM 1951 O O . VAL B 1 109 ? 8.031 -14.352 -22.359 1 93.12 109 VAL B O 1
ATOM 1954 N N . ASP B 1 110 ? 7.855 -12.18 -23.109 1 92.81 110 ASP B N 1
ATOM 1955 C CA . ASP B 1 110 ? 7.766 -12.562 -24.516 1 92.81 110 ASP B CA 1
ATOM 1956 C C . ASP B 1 110 ? 6.699 -13.641 -24.734 1 92.81 110 ASP B C 1
ATOM 1958 O O . ASP B 1 110 ? 6.965 -14.664 -25.359 1 92.81 110 ASP B O 1
ATOM 1962 N N . ASP B 1 111 ? 5.59 -13.523 -24.062 1 93.25 111 ASP B N 1
ATOM 1963 C CA . ASP B 1 111 ? 4.395 -14.352 -24.188 1 93.25 111 ASP B CA 1
ATOM 1964 C C . ASP B 1 111 ? 4.633 -15.75 -23.625 1 93.25 111 ASP B C 1
ATOM 1966 O O . ASP B 1 111 ? 3.82 -16.656 -23.828 1 93.25 111 ASP B O 1
ATOM 1970 N N . LYS B 1 112 ? 5.727 -15.828 -22.984 1 95.44 112 LYS B N 1
ATOM 1971 C CA . LYS B 1 112 ? 5.988 -17.094 -22.297 1 95.44 112 LYS B CA 1
ATOM 1972 C C . LYS B 1 112 ? 5.617 -17.016 -20.828 1 95.44 112 LYS B C 1
ATOM 1974 O O . LYS B 1 112 ? 5.984 -16.062 -20.141 1 95.44 112 LYS B O 1
ATOM 1979 N N . LEU B 1 113 ? 4.918 -18.016 -20.375 1 96.94 113 LEU B N 1
ATOM 1980 C CA . LEU B 1 113 ? 4.535 -18.125 -18.969 1 96.94 113 LEU B CA 1
ATOM 1981 C C . LEU B 1 113 ? 5.73 -18.516 -18.094 1 96.94 113 LEU B C 1
ATOM 1983 O O . LEU B 1 113 ? 6.246 -19.625 -18.219 1 96.94 113 LEU B O 1
ATOM 1987 N N . LEU B 1 114 ? 6.113 -17.562 -17.234 1 96.06 114 LEU B N 1
ATOM 1988 C CA . LEU B 1 114 ? 7.293 -17.797 -16.406 1 96.06 114 LEU B CA 1
ATOM 1989 C C . LEU B 1 114 ? 6.906 -17.984 -14.945 1 96.06 114 LEU B C 1
ATOM 1991 O O . LEU B 1 114 ? 7.625 -18.641 -14.188 1 96.06 114 LEU B O 1
ATOM 1995 N N . VAL B 1 115 ? 5.91 -17.328 -14.555 1 97.38 115 VAL B N 1
ATOM 1996 C CA . VAL B 1 115 ? 5.41 -17.422 -13.188 1 97.38 115 VAL B CA 1
ATOM 1997 C C . VAL B 1 115 ? 3.998 -18 -13.195 1 97.38 115 VAL B C 1
ATOM 1999 O O . VAL B 1 115 ? 3.133 -17.531 -13.938 1 97.38 115 VAL B O 1
ATOM 2002 N N . ASP B 1 116 ? 3.773 -19 -12.508 1 97.94 116 ASP B N 1
ATOM 2003 C CA . ASP B 1 116 ? 2.488 -19.656 -12.289 1 97.94 116 ASP B CA 1
ATOM 2004 C C . ASP B 1 116 ? 2.389 -20.188 -10.859 1 97.94 116 ASP B C 1
ATOM 2006 O O . ASP B 1 116 ? 2.801 -21.328 -10.586 1 97.94 116 ASP B O 1
ATOM 2010 N N . SER B 1 117 ? 1.849 -19.312 -9.961 1 98.44 117 SER B N 1
ATOM 2011 C CA . SER B 1 117 ? 1.914 -19.641 -8.539 1 98.44 117 SER B CA 1
ATOM 2012 C C . SER B 1 117 ? 0.58 -19.375 -7.852 1 98.44 117 SER B C 1
ATOM 2014 O O . SER B 1 117 ? -0.079 -18.375 -8.125 1 98.44 117 SER B O 1
ATOM 2016 N N . ASP B 1 118 ? 0.226 -20.25 -7.004 1 98.69 118 ASP B N 1
ATOM 2017 C CA . ASP B 1 118 ? -0.996 -20.094 -6.215 1 98.69 118 ASP B CA 1
ATOM 2018 C C . ASP B 1 118 ? -0.693 -19.547 -4.828 1 98.69 118 ASP B C 1
ATOM 2020 O O . ASP B 1 118 ? 0.366 -19.812 -4.258 1 98.69 118 ASP B O 1
ATOM 2024 N N . PHE B 1 119 ? -1.66 -18.859 -4.324 1 98.75 119 PHE B N 1
ATOM 2025 C CA . PHE B 1 119 ? -1.609 -18.297 -2.979 1 98.75 119 PHE B CA 1
ATOM 2026 C C . PHE B 1 119 ? -2.967 -18.406 -2.295 1 98.75 119 PHE B C 1
ATOM 2028 O O . PHE B 1 119 ? -4.004 -18.438 -2.963 1 98.75 119 PHE B O 1
ATOM 2035 N N . THR B 1 120 ? -2.939 -18.469 -1.021 1 98.81 120 THR B N 1
ATOM 2036 C CA . THR B 1 120 ? -4.129 -18.234 -0.211 1 98.81 120 THR B CA 1
ATOM 2037 C C . THR B 1 120 ? -4.059 -16.875 0.476 1 98.81 120 THR B C 1
ATOM 2039 O O . THR B 1 120 ? -3.08 -16.578 1.161 1 98.81 120 THR B O 1
ATOM 2042 N N . VAL B 1 121 ? -5.086 -16.078 0.19 1 98.5 121 VAL B N 1
ATOM 2043 C CA . VAL B 1 121 ? -5.145 -14.734 0.757 1 98.5 121 VAL B CA 1
ATOM 2044 C C . VAL B 1 121 ? -6.496 -14.516 1.432 1 98.5 121 VAL B C 1
ATOM 2046 O O . VAL B 1 121 ? -7.422 -15.312 1.256 1 98.5 121 VAL B O 1
ATOM 2049 N N . GLY B 1 122 ? -6.57 -13.516 2.176 1 97.88 122 GLY B N 1
ATOM 2050 C CA . GLY B 1 122 ? -7.805 -13.117 2.828 1 97.88 122 GLY B CA 1
ATOM 2051 C C . GLY B 1 122 ? -7.766 -11.695 3.365 1 97.88 122 GLY B C 1
ATOM 2052 O O . GLY B 1 122 ? -6.824 -10.953 3.094 1 97.88 122 GLY B O 1
ATOM 2053 N N . ALA B 1 123 ? -8.859 -11.391 4.016 1 96.75 123 ALA B N 1
ATOM 2054 C CA . ALA B 1 123 ? -8.953 -10.078 4.656 1 96.75 123 ALA B CA 1
ATOM 2055 C C . ALA B 1 123 ? -9.766 -10.156 5.945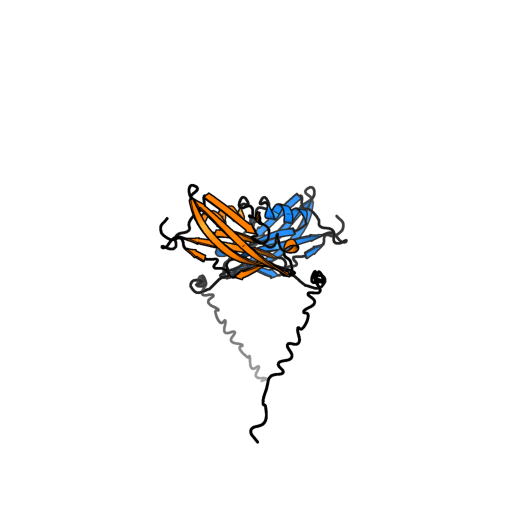 1 96.75 123 ALA B C 1
ATOM 2057 O O . ALA B 1 123 ? -10.719 -10.938 6.043 1 96.75 123 ALA B O 1
ATOM 2058 N N . ASP B 1 124 ? -9.328 -9.422 6.867 1 95.38 124 ASP B N 1
ATOM 2059 C CA . ASP B 1 124 ? -10.18 -9.172 8.023 1 95.38 124 ASP B CA 1
ATOM 2060 C C . ASP B 1 124 ? -10.93 -7.848 7.883 1 95.38 124 ASP B C 1
ATOM 2062 O O . ASP B 1 124 ? -11.18 -7.387 6.77 1 95.38 124 ASP B O 1
ATOM 2066 N N . CYS B 1 125 ? -11.281 -7.332 9.047 1 93.38 125 CYS B N 1
ATOM 2067 C CA . CYS B 1 125 ? -12.039 -6.09 8.969 1 93.38 125 CYS B CA 1
ATOM 2068 C C . CYS B 1 125 ? -11.164 -4.949 8.461 1 93.38 125 CYS B C 1
ATOM 2070 O O . CYS B 1 125 ? -11.672 -3.973 7.902 1 93.38 125 CYS B O 1
ATOM 2072 N N . CYS B 1 126 ? -9.875 -5.152 8.578 1 93.5 126 CYS B N 1
ATOM 2073 C CA . CYS B 1 126 ? -9.031 -3.979 8.375 1 93.5 126 CYS B CA 1
ATOM 2074 C C . CYS B 1 126 ? -8.109 -4.168 7.18 1 93.5 126 CYS B C 1
ATOM 2076 O O . CYS B 1 126 ? -8.039 -3.307 6.301 1 93.5 126 CYS B O 1
ATOM 2078 N N . HIS B 1 127 ? -7.398 -5.266 7.105 1 95.94 127 HIS B N 1
ATOM 2079 C CA . HIS B 1 127 ? -6.344 -5.391 6.105 1 95.94 127 HIS B CA 1
ATOM 2080 C C . HIS B 1 127 ? -6.359 -6.773 5.461 1 95.94 127 HIS B C 1
ATOM 2082 O O . HIS B 1 127 ? -6.82 -7.742 6.066 1 95.94 127 HIS B O 1
ATOM 2088 N N . VAL B 1 128 ? -5.777 -6.859 4.316 1 97 128 VAL B N 1
ATOM 2089 C CA . VAL B 1 128 ? -5.527 -8.125 3.631 1 97 128 VAL B CA 1
ATOM 2090 C C . VAL B 1 128 ? -4.363 -8.852 4.297 1 97 128 VAL B C 1
ATOM 2092 O O . VAL B 1 128 ? -3.578 -8.242 5.027 1 97 128 VAL B O 1
ATOM 2095 N N . ALA B 1 129 ? -4.359 -10.188 4.016 1 96.62 129 ALA B N 1
ATOM 2096 C CA . ALA B 1 129 ? -3.277 -11.016 4.543 1 96.62 129 ALA B CA 1
ATOM 2097 C C . ALA B 1 129 ? -2.949 -12.164 3.596 1 96.62 129 ALA B C 1
ATOM 2099 O O . ALA B 1 129 ? -3.836 -12.688 2.914 1 96.62 129 ALA B O 1
ATOM 2100 N N . LEU B 1 130 ? -1.659 -12.477 3.594 1 98.06 130 LEU B N 1
ATOM 2101 C CA . LEU B 1 130 ? -1.21 -13.711 2.963 1 98.06 130 LEU B CA 1
ATOM 2102 C C . LEU B 1 130 ? -1.287 -14.883 3.941 1 98.06 130 LEU B C 1
ATOM 2104 O O . LEU B 1 130 ? -0.691 -14.836 5.02 1 98.06 130 LEU B O 1
ATOM 2108 N N . ILE B 1 131 ? -1.99 -15.906 3.572 1 97.81 131 ILE B N 1
ATOM 2109 C CA . ILE B 1 131 ? -2.168 -17.062 4.449 1 97.81 131 ILE B CA 1
ATOM 2110 C C . ILE B 1 131 ? -1.209 -18.172 4.039 1 97.81 131 ILE B C 1
ATOM 2112 O O . ILE B 1 131 ? -0.556 -18.781 4.891 1 97.81 131 ILE B O 1
ATOM 2116 N N . GLU B 1 132 ? -1.168 -18.406 2.734 1 97.75 132 GLU B N 1
ATOM 2117 C CA . GLU B 1 132 ? -0.262 -19.422 2.199 1 97.75 132 GLU B CA 1
ATOM 2118 C C . GLU B 1 132 ? 0.32 -18.984 0.857 1 97.75 132 GLU B C 1
ATOM 2120 O O . GLU B 1 132 ? -0.357 -18.328 0.064 1 97.75 132 GLU B O 1
ATOM 2125 N N . GLY B 1 133 ? 1.571 -19.469 0.619 1 97.88 133 GLY B N 1
ATOM 2126 C CA . GLY B 1 133 ? 2.246 -19.203 -0.641 1 97.88 133 GLY B CA 1
ATOM 2127 C C . GLY B 1 133 ? 3.588 -18.516 -0.463 1 97.88 133 GLY B C 1
ATOM 2128 O O . GLY B 1 133 ? 3.779 -17.75 0.485 1 97.88 133 GLY B O 1
ATOM 2129 N N . ASP B 1 134 ? 4.441 -18.797 -1.324 1 96.5 134 ASP B N 1
ATOM 2130 C CA . ASP B 1 134 ? 5.762 -18.172 -1.312 1 96.5 134 ASP B CA 1
ATOM 2131 C C . ASP B 1 134 ? 5.777 -16.906 -2.166 1 96.5 134 ASP B C 1
ATOM 2133 O O . ASP B 1 134 ? 5.52 -16.953 -3.369 1 96.5 134 ASP B O 1
ATOM 2137 N N . THR B 1 135 ? 6.102 -15.836 -1.508 1 97.19 135 THR B N 1
ATOM 2138 C CA . THR B 1 135 ? 6.086 -14.57 -2.238 1 97.19 135 THR B CA 1
ATOM 2139 C C . THR B 1 135 ? 7.457 -14.281 -2.844 1 97.19 135 THR B C 1
ATOM 2141 O O . THR B 1 135 ? 7.617 -13.305 -3.576 1 97.19 135 THR B O 1
ATOM 2144 N N . ASP B 1 136 ? 8.414 -15.062 -2.537 1 95.38 136 ASP B N 1
ATOM 2145 C CA . ASP B 1 136 ? 9.711 -15.008 -3.207 1 95.38 136 ASP B CA 1
ATOM 2146 C C . ASP B 1 136 ? 9.812 -16.078 -4.285 1 95.38 136 ASP B C 1
ATOM 2148 O O . ASP B 1 136 ? 10.062 -17.25 -3.982 1 95.38 136 ASP B O 1
ATOM 2152 N N . ILE B 1 137 ? 9.617 -15.617 -5.512 1 96.56 137 ILE B N 1
ATOM 2153 C CA . ILE B 1 137 ? 9.594 -16.578 -6.613 1 96.56 137 ILE B CA 1
ATOM 2154 C C . ILE B 1 137 ? 10.938 -16.562 -7.336 1 96.56 137 ILE B C 1
ATOM 2156 O O . ILE B 1 137 ? 11.391 -15.516 -7.801 1 96.56 137 ILE B O 1
ATOM 2160 N N . GLU B 1 138 ? 11.508 -17.625 -7.352 1 95.5 138 GLU B N 1
ATOM 2161 C CA . GLU B 1 138 ? 12.75 -17.828 -8.086 1 95.5 138 GLU B CA 1
ATOM 2162 C C . GLU B 1 138 ? 12.508 -18.594 -9.383 1 95.5 138 GLU B C 1
ATOM 2164 O O . GLU B 1 138 ? 12 -19.719 -9.367 1 95.5 138 GLU B O 1
ATOM 2169 N N . LEU B 1 139 ? 12.859 -17.891 -10.453 1 93.88 139 LEU B N 1
ATOM 2170 C CA . LEU B 1 139 ? 12.688 -18.547 -11.742 1 93.88 139 LEU B CA 1
ATOM 2171 C C . LEU B 1 139 ? 13.891 -19.438 -12.07 1 93.88 139 LEU B C 1
ATOM 2173 O O . LEU B 1 139 ? 15.031 -19.078 -11.773 1 93.88 139 LEU B O 1
ATOM 2177 N N . ALA B 1 140 ? 13.438 -20.531 -12.516 1 80.62 140 ALA B N 1
ATOM 2178 C CA . ALA B 1 140 ? 14.508 -21.375 -13.047 1 80.62 140 ALA B CA 1
ATOM 2179 C C . ALA B 1 140 ? 14.992 -20.859 -14.398 1 80.62 140 ALA B C 1
ATOM 2181 O O . ALA B 1 140 ? 14.281 -20.125 -15.078 1 80.62 140 ALA B O 1
ATOM 2182 N N . ASN B 1 141 ? 16.094 -21.047 -15.039 1 63 141 ASN B N 1
ATOM 2183 C CA . ASN B 1 141 ? 16.75 -20.625 -16.266 1 63 141 ASN B CA 1
ATOM 2184 C C . ASN B 1 141 ? 15.75 -20.219 -17.344 1 63 141 ASN B C 1
ATOM 2186 O O . ASN B 1 141 ? 14.906 -21.031 -17.734 1 63 141 ASN B O 1
ATOM 2190 N N . PRO B 1 142 ? 15.398 -18.812 -17.406 1 50.19 142 PRO B N 1
ATOM 2191 C CA . PRO B 1 142 ? 14.555 -18.594 -18.578 1 50.19 142 PRO B CA 1
ATOM 2192 C C . PRO B 1 142 ? 15.172 -19.141 -19.875 1 50.19 142 PRO B C 1
ATOM 2194 O O . PRO B 1 142 ? 16.391 -19.312 -19.953 1 50.19 142 PRO B O 1
#

Radius of gyration: 26.41 Å; Cα contacts (8 Å, |Δi|>4): 561; chains: 2; bounding box: 58×98×85 Å

Foldseek 3Di:
DPPPPPPPPPPPPPPPPPPVPVCCVPCVPPDADPDKDFDKAAEEEPVRQADQFPDKWKAFPVVGDTPADDQPDPVSVVQRVRRMGTHDIQVCCVVFEPHKTKMWMWTHDPNHTFGTWIFIKGHHSYIIDTDDTDRYHYTYPD/DPDDPDDDPPPPPPPPPPPVPVCCVPCVPPDADPDKDFDKAAEEEPVRQADQFPDKWKAFPVVGDTPADDQPDPVSVVQRVRRMGTHDIQVCCVVFEPHKTKMWMWTHDPNDTFGTWIFIKGHHSYIIDTDDTDRYHYTYPD

Organism: NCBI:txid616991

Solvent-accessible surface area (backbone atoms only — not comparable to full-atom values): 16579 Å² total; per-residue (Å²): 134,86,82,75,78,76,77,77,75,77,76,76,74,72,72,71,70,70,68,69,58,77,64,69,69,78,49,84,80,61,86,60,77,61,57,45,47,29,37,33,31,38,34,20,35,83,86,65,45,59,43,66,60,77,44,70,45,26,30,34,64,86,78,64,46,78,61,54,64,70,50,82,13,64,70,36,48,57,33,34,73,59,11,30,42,76,60,51,38,35,89,43,16,82,80,33,47,75,37,76,46,45,33,37,39,37,29,23,49,94,87,36,81,70,40,80,48,63,33,32,35,32,13,39,89,63,45,50,46,82,76,43,65,75,43,72,40,67,34,68,85,129,137,85,84,82,80,77,73,89,77,79,78,76,77,73,75,73,70,72,69,72,60,77,63,67,68,78,49,83,82,58,88,59,78,61,57,45,46,27,36,32,30,38,34,20,35,85,85,67,47,60,43,64,60,77,43,72,44,27,30,35,63,84,78,65,47,78,60,55,63,70,49,83,14,66,71,36,48,58,33,34,74,59,10,31,41,76,60,50,38,36,88,44,18,82,80,32,47,76,36,76,45,47,34,36,39,37,27,23,50,94,89,34,82,70,39,81,47,62,33,31,34,33,14,39,87,64,46,50,44,82,75,43,64,74,44,72,40,67,35,70,88,127

pLDDT: mean 81.66, std 22.11, range [31.58, 98.88]

Nearest PDB structures (foldseek):
  8haj-assembly1_K  TM=2.616E-01  e=1.662E+00  Homo sapiens
  6v8n-assembly1_A  TM=3.286E-01  e=3.186E+00  Homo sapiens
  5lkx-assembly1_A  TM=2.444E-01  e=2.234E+00  Homo sapiens
  8hag-assembly1_K  TM=2.543E-01  e=4.544E+00  Homo sapiens
  7w9v-assembly1_K  TM=2.448E-01  e=2.831E+00  Homo sapiens

Sequence (284 aa):
MKLFVALITVLLTLNCSDNDTDDASNCSDVFCTEEFRTITVSVKDKDGVAVALDSFKVVDLTNGENITLDPSGSEYEWMTKNGTYPLFSDKYVAKYRNKEIEINLQGYVDDKLLVDSDFTVGADCCHVALIEGDTDIELANPMKLFVALITVLLTLNCSDNDTDDASNCSDVFCTEEFRTITVSVKDKDGVAVALDSFKVVDLTNGENITLDPSGSEYEWMTKNGTYPLFSDKYVAKYRNKEIEINLQGYVDDKLLVDSDFTVGADCCHVALIEGDTDIELANP

Secondary structure (DSSP, 8-state):
---------------------------TT----SEEEEEEEEEE-TTS-B---SEEEEEETTT--B-PPPTTSHHHHHHHHTTEEEEEEGGGHHHHBTEEEEEEEEEEETTEEEEEEEEEEEE-SS-EEEEE--SEEEPP--/---------------------------TT----SEEEEEEEEEE-TTS-B---SEEEEEETTT--B-PPPTTSHHHHHHHHTTEEEEEEGGGHHHHBTEEEEEEEEEEETTEEEEEEEEEEEE-SS-EEEEE--SEEEPP--